Protein AF-A0A433PKB1-F1 (afdb_monomer_lite)

pLDDT: mean 71.01, std 20.06, range [35.28, 96.62]

Sequence (196 aa):
MSSNLRHHLSKRPRTPISAAAALSLELDTSMDLDPLDPLFRFDPLRHLPLELTHKILLLLTSRQLCTVCSVSRRWKKVVHVDLNPYWWGLCMERFWVEHARPKCMTKVDKKRDWKKVWVDVLKKESAGIMGQGLFETEEEGSESWRQSSLRNNEIAVPRWDDRPATKLEMRAHYKSIRPKPKGKKPEHVPREWYCE

Structure (mmCIF, N/CA/C/O backbone):
data_AF-A0A433PKB1-F1
#
_entry.id   AF-A0A433PKB1-F1
#
loop_
_atom_site.group_PDB
_atom_site.id
_atom_site.type_symbol
_atom_site.label_atom_id
_atom_site.label_alt_id
_atom_site.label_comp_id
_atom_site.label_asym_id
_atom_site.label_entity_id
_atom_site.label_seq_id
_atom_site.pdbx_PDB_ins_code
_atom_site.Cartn_x
_atom_site.Cartn_y
_atom_site.Cartn_z
_atom_site.occupancy
_atom_site.B_iso_or_equiv
_atom_site.auth_seq_id
_atom_site.auth_comp_id
_atom_site.auth_asym_id
_atom_site.auth_atom_id
_atom_site.pdbx_PDB_model_num
ATOM 1 N N . MET A 1 1 ? -40.307 -92.897 25.751 1.00 41.19 1 MET A N 1
ATOM 2 C CA . MET A 1 1 ? -38.839 -92.756 25.829 1.00 41.19 1 MET A CA 1
ATOM 3 C C . MET A 1 1 ? -38.494 -91.278 25.822 1.00 41.19 1 MET A C 1
ATOM 5 O O . MET A 1 1 ? -39.125 -90.515 25.106 1.00 41.19 1 MET A O 1
ATOM 9 N N . SER A 1 2 ? -37.591 -90.908 26.720 1.00 38.97 2 SER A N 1
ATOM 10 C CA . SER A 1 2 ? -37.190 -89.566 27.139 1.00 38.97 2 SER A CA 1
ATOM 11 C C . SER A 1 2 ? -36.647 -88.674 26.017 1.00 38.97 2 SER A C 1
ATOM 13 O O . SER A 1 2 ? -35.938 -89.168 25.145 1.00 38.97 2 SER A O 1
ATOM 15 N N . SER A 1 3 ? -36.834 -87.352 26.128 1.00 45.22 3 SER A N 1
ATOM 16 C CA . SER A 1 3 ? -35.764 -86.393 26.496 1.00 45.22 3 SER A CA 1
ATOM 17 C C . SER A 1 3 ? -36.049 -84.964 26.012 1.00 45.22 3 SER A C 1
ATOM 19 O O . SER A 1 3 ? -36.311 -84.716 24.843 1.00 45.22 3 SER A O 1
ATOM 21 N N . ASN A 1 4 ? -35.925 -84.045 26.971 1.00 47.19 4 ASN A N 1
ATOM 22 C CA . ASN A 1 4 ? -35.736 -82.594 26.889 1.00 47.19 4 ASN A CA 1
ATOM 23 C C . ASN A 1 4 ? -34.932 -82.059 25.687 1.00 47.19 4 ASN A C 1
ATOM 25 O O . ASN A 1 4 ? -33.918 -82.651 25.333 1.00 47.19 4 ASN A O 1
ATOM 29 N N . LEU A 1 5 ? -35.223 -80.814 25.273 1.00 51.66 5 LEU A N 1
ATOM 30 C CA . LEU A 1 5 ? -34.261 -79.698 25.357 1.00 51.66 5 LEU A CA 1
ATOM 31 C C . LEU A 1 5 ? -34.947 -78.326 25.227 1.00 51.66 5 LEU A C 1
ATOM 33 O O . LEU A 1 5 ? -35.996 -78.171 24.611 1.00 51.66 5 LEU A O 1
ATOM 37 N N . ARG A 1 6 ? -34.359 -77.361 25.936 1.00 48.84 6 ARG A N 1
ATOM 38 C CA . ARG A 1 6 ? -34.924 -76.100 26.428 1.00 48.84 6 ARG A CA 1
ATOM 39 C C . ARG A 1 6 ? -34.647 -74.907 25.502 1.00 48.84 6 ARG A C 1
ATOM 41 O O . ARG A 1 6 ? -33.622 -74.863 24.841 1.00 48.84 6 ARG A O 1
ATOM 48 N N . HIS A 1 7 ? -35.562 -73.937 25.589 1.00 48.00 7 HIS A N 1
ATOM 49 C CA . HIS A 1 7 ? -35.421 -72.469 25.560 1.00 48.00 7 HIS A CA 1
ATOM 50 C C . HIS A 1 7 ? -34.196 -71.812 24.893 1.00 48.00 7 HIS A C 1
ATOM 52 O O . HIS A 1 7 ? -33.074 -72.042 25.315 1.00 48.00 7 HIS A O 1
ATOM 58 N N . HIS A 1 8 ? -34.447 -70.792 24.057 1.00 52.56 8 HIS A N 1
ATOM 59 C CA . HIS A 1 8 ? -34.081 -69.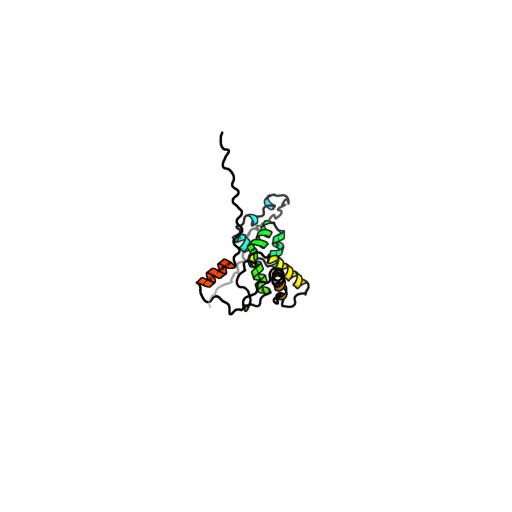396 24.370 1.00 52.56 8 HIS A CA 1
ATOM 60 C C . HIS A 1 8 ? -34.759 -68.406 23.397 1.00 52.56 8 HIS A C 1
ATOM 62 O O . HIS A 1 8 ? -34.352 -68.231 22.253 1.00 52.56 8 HIS A O 1
ATOM 68 N N . LEU A 1 9 ? -35.811 -67.733 23.880 1.00 50.91 9 LEU A N 1
ATOM 69 C CA . LEU A 1 9 ? -36.418 -66.558 23.250 1.00 50.91 9 LEU A CA 1
ATOM 70 C C . LEU A 1 9 ? -35.583 -65.322 23.614 1.00 50.91 9 LEU A C 1
ATOM 72 O O . LEU A 1 9 ? -35.516 -64.939 24.784 1.00 50.91 9 LEU A O 1
ATOM 76 N N . SER A 1 10 ? -34.961 -64.695 22.616 1.00 46.00 10 SER A N 1
ATOM 77 C CA . SER A 1 10 ? -34.286 -63.402 22.755 1.00 46.00 10 SER A CA 1
ATOM 78 C C . SER A 1 10 ? -35.328 -62.282 22.841 1.00 46.00 10 SER A C 1
ATOM 80 O O . SER A 1 10 ? -35.948 -61.890 21.851 1.00 46.00 10 SER A O 1
ATOM 82 N N . LYS A 1 11 ? -35.556 -61.795 24.064 1.00 51.78 11 LYS A N 1
ATOM 83 C CA . LYS A 1 11 ? -36.352 -60.602 24.363 1.00 51.78 11 LYS A CA 1
ATOM 84 C C . LYS A 1 11 ? -35.513 -59.368 24.021 1.00 51.78 11 LYS A C 1
ATOM 86 O O . LYS A 1 11 ? -34.529 -59.094 24.700 1.00 51.78 11 LYS A O 1
ATOM 91 N N . ARG A 1 12 ? -35.909 -58.609 22.995 1.00 51.44 12 ARG A N 1
ATOM 92 C CA . ARG A 1 12 ? -35.364 -57.264 22.745 1.00 51.44 12 ARG A CA 1
ATOM 93 C C . ARG A 1 12 ? -35.867 -56.310 23.840 1.00 51.44 12 ARG A C 1
ATOM 95 O O . ARG A 1 12 ? -37.086 -56.186 23.984 1.00 51.44 12 ARG A O 1
ATOM 102 N N . PRO A 1 13 ? -34.995 -55.634 24.604 1.00 53.94 13 PRO A N 1
ATOM 103 C CA . PRO A 1 13 ? -35.435 -54.608 25.537 1.00 53.94 13 PRO A CA 1
ATOM 104 C C . PRO A 1 13 ? -35.873 -53.351 24.775 1.00 53.94 13 PRO A C 1
ATOM 106 O O . PRO A 1 13 ? -35.122 -52.785 23.984 1.00 53.94 13 PRO A O 1
ATOM 109 N N . ARG A 1 14 ? -37.114 -52.921 25.034 1.00 52.28 14 ARG A N 1
ATOM 110 C CA . ARG A 1 14 ? -37.600 -51.570 24.742 1.00 52.28 14 ARG A CA 1
ATOM 111 C C . ARG A 1 14 ? -36.829 -50.609 25.642 1.00 52.28 14 ARG A C 1
ATOM 113 O O . ARG A 1 14 ? -36.951 -50.691 26.861 1.00 52.28 14 ARG A O 1
ATOM 120 N N . THR A 1 15 ? -36.034 -49.725 25.056 1.00 56.41 15 THR A N 1
ATOM 121 C CA . THR A 1 15 ? -35.450 -48.608 25.795 1.00 56.41 15 THR A CA 1
ATOM 122 C C . THR A 1 15 ? -36.563 -47.633 26.190 1.00 56.41 15 THR A C 1
ATOM 124 O O . THR A 1 15 ? -37.380 -47.278 25.335 1.00 56.41 15 THR A O 1
ATOM 127 N N . PRO A 1 16 ? -36.624 -47.208 27.460 1.00 51.38 16 PRO A N 1
ATOM 128 C CA . PRO A 1 16 ? -37.563 -46.195 27.904 1.00 51.38 16 PRO A CA 1
ATOM 129 C C . PRO A 1 16 ? -37.148 -44.819 27.379 1.00 51.38 16 PRO A C 1
ATOM 131 O O . PRO A 1 16 ? -35.974 -44.451 27.389 1.00 51.38 16 PRO A O 1
ATOM 134 N N . ILE A 1 17 ? -38.157 -44.069 26.941 1.00 52.50 17 ILE A N 1
ATOM 135 C CA . ILE A 1 17 ? -38.128 -42.625 26.716 1.00 52.50 17 ILE A CA 1
ATOM 136 C C . ILE A 1 17 ? -37.760 -41.988 28.062 1.00 52.50 17 ILE A C 1
ATOM 138 O O . ILE A 1 17 ? -38.610 -41.817 28.931 1.00 52.50 17 ILE A O 1
ATOM 142 N N . SER A 1 18 ? -36.471 -41.730 28.272 1.00 45.97 18 SER A N 1
ATOM 143 C CA . SER A 1 18 ? -35.968 -41.016 29.441 1.00 45.97 18 SER A CA 1
ATOM 144 C C . SER A 1 18 ? -35.767 -39.561 29.058 1.00 45.97 18 SER A C 1
ATOM 146 O O . SER A 1 18 ? -34.821 -39.230 28.348 1.00 45.97 18 SER A O 1
ATOM 148 N N . ALA A 1 19 ? -36.737 -38.741 29.461 1.00 48.19 19 ALA A N 1
ATOM 149 C CA . ALA A 1 19 ? -36.589 -37.467 30.164 1.00 48.19 19 ALA A CA 1
ATOM 150 C C . ALA A 1 19 ? -35.189 -36.810 30.203 1.00 48.19 19 ALA A C 1
ATOM 152 O O . ALA A 1 19 ? -34.710 -36.417 31.264 1.00 48.19 19 ALA A O 1
ATOM 153 N N . ALA A 1 20 ? -34.548 -36.609 29.056 1.00 44.16 20 ALA A N 1
ATOM 154 C CA . ALA A 1 20 ? -33.596 -35.526 28.890 1.00 44.16 20 ALA A CA 1
ATOM 155 C C . ALA A 1 20 ? -34.438 -34.299 28.562 1.00 44.16 20 ALA A C 1
ATOM 157 O O . ALA A 1 20 ? -34.840 -34.084 27.420 1.00 44.16 20 ALA A O 1
ATOM 158 N N . ALA A 1 21 ? -34.799 -33.595 29.634 1.00 46.09 21 ALA A N 1
ATOM 159 C CA . ALA A 1 21 ? -35.426 -32.294 29.616 1.00 46.09 21 ALA A CA 1
ATOM 160 C C . ALA A 1 21 ? -34.907 -31.487 28.427 1.00 46.09 21 ALA A C 1
ATOM 162 O O . ALA A 1 21 ? -33.708 -31.227 28.305 1.00 46.09 21 ALA A O 1
ATOM 163 N N . ALA A 1 22 ? -35.845 -31.127 27.555 1.00 44.88 22 ALA A N 1
ATOM 164 C CA . ALA A 1 22 ? -35.702 -30.024 26.642 1.00 44.88 22 ALA A CA 1
ATOM 165 C C . ALA A 1 22 ? -35.354 -28.788 27.480 1.00 44.88 22 ALA A C 1
ATOM 167 O O . ALA A 1 22 ? -36.224 -28.055 27.940 1.00 44.88 22 ALA A O 1
ATOM 168 N N . LEU A 1 23 ? -34.060 -28.576 27.710 1.00 44.91 23 LEU A N 1
ATOM 169 C CA . LEU A 1 23 ? -33.515 -27.250 27.907 1.00 44.91 23 LEU A CA 1
ATOM 170 C C . LEU A 1 23 ? -33.618 -26.585 26.540 1.00 44.91 23 LEU A C 1
ATOM 172 O O . LEU A 1 23 ? -32.651 -26.505 25.783 1.00 44.91 23 LEU A O 1
ATOM 176 N N . SER A 1 24 ? -34.840 -26.167 26.213 1.00 49.62 24 SER A N 1
ATOM 177 C CA . SER A 1 24 ? -35.067 -25.019 25.360 1.00 49.62 24 SER A CA 1
ATOM 178 C C . SER A 1 24 ? -34.311 -23.878 26.027 1.00 49.62 24 SER A C 1
ATOM 180 O O . SER A 1 24 ? -34.827 -23.192 26.904 1.00 49.62 24 SER A O 1
ATOM 182 N N . LEU A 1 25 ? -33.035 -23.736 25.672 1.00 45.28 25 LEU A N 1
ATOM 183 C CA . LEU A 1 25 ? -32.374 -22.450 25.706 1.00 45.28 25 LEU A CA 1
ATOM 184 C C . LEU A 1 25 ? -33.167 -21.598 24.724 1.00 45.28 25 LEU A C 1
ATOM 186 O O . LEU A 1 25 ? -32.854 -21.528 23.536 1.00 45.28 25 LEU A O 1
ATOM 190 N N . GLU A 1 26 ? -34.244 -21.005 25.229 1.00 50.16 26 GLU A N 1
ATOM 191 C CA . GLU A 1 26 ? -34.714 -19.733 24.731 1.00 50.16 26 GLU A CA 1
ATOM 192 C C . GLU A 1 26 ? -33.527 -18.793 24.908 1.00 50.16 26 GLU A C 1
ATOM 194 O O . GLU A 1 26 ? -33.288 -18.207 25.962 1.00 50.16 26 GLU A O 1
ATOM 199 N N . LEU A 1 27 ? -32.684 -18.753 23.877 1.00 52.47 27 LEU A N 1
ATOM 200 C CA . LEU A 1 27 ? -31.875 -17.593 23.597 1.00 52.47 27 LEU A CA 1
ATOM 201 C C . LEU A 1 27 ? -32.894 -16.502 23.324 1.00 52.47 27 LEU A C 1
ATOM 203 O O . LEU A 1 27 ? -33.332 -16.306 22.188 1.00 52.47 27 LEU A O 1
ATOM 207 N N . ASP A 1 28 ? -33.303 -15.865 24.414 1.00 48.44 28 ASP A N 1
ATOM 208 C CA . ASP A 1 28 ? -34.027 -14.616 24.463 1.00 48.44 28 ASP A CA 1
ATOM 209 C C . ASP A 1 28 ? -33.109 -13.578 23.810 1.00 48.44 28 ASP A C 1
ATOM 211 O O . ASP A 1 28 ? -32.373 -12.816 24.429 1.00 48.44 28 ASP A O 1
ATOM 215 N N . THR A 1 29 ? -33.054 -13.659 22.482 1.00 55.25 29 THR A N 1
ATOM 216 C CA . THR A 1 29 ? -32.292 -12.779 21.601 1.00 55.25 29 THR A CA 1
ATOM 217 C C . THR A 1 29 ? -33.146 -11.548 21.307 1.00 55.25 29 THR A C 1
ATOM 219 O O . THR A 1 29 ? -33.037 -10.933 20.255 1.00 55.25 29 THR A O 1
ATOM 222 N N . SER A 1 30 ? -34.013 -11.185 22.253 1.00 47.75 30 SER A N 1
ATOM 223 C CA . SER A 1 30 ? -34.589 -9.863 22.405 1.00 47.75 30 SER A CA 1
ATOM 224 C C . SER A 1 30 ? -33.608 -9.009 23.209 1.00 47.75 30 SER A C 1
ATOM 226 O O . SER A 1 30 ? -33.928 -8.453 24.257 1.00 47.75 30 SER A O 1
ATOM 228 N N . MET A 1 31 ? -32.367 -8.907 22.726 1.00 54.31 31 MET A N 1
ATOM 229 C CA . MET A 1 31 ? -31.562 -7.747 23.072 1.00 54.31 31 MET A CA 1
ATOM 230 C C . MET A 1 31 ? -32.172 -6.599 22.271 1.00 54.31 31 MET A C 1
ATOM 232 O O . MET A 1 31 ? -31.813 -6.382 21.114 1.00 54.31 31 MET A O 1
ATOM 236 N N . ASP A 1 32 ? -33.149 -5.921 22.877 1.00 58.81 32 ASP A N 1
ATOM 237 C CA . ASP A 1 32 ? -33.564 -4.567 22.514 1.00 58.81 32 ASP A CA 1
ATOM 238 C C . ASP A 1 32 ? -32.332 -3.675 22.716 1.00 58.81 32 ASP A C 1
ATOM 240 O O . ASP A 1 32 ? -32.109 -3.059 23.759 1.00 58.81 32 ASP A O 1
ATOM 244 N N . LEU A 1 33 ? -31.421 -3.744 21.749 1.00 58.00 33 LEU A N 1
ATOM 245 C CA . LEU A 1 33 ? -30.202 -2.967 21.730 1.00 58.00 33 LEU A CA 1
ATOM 246 C C . LEU A 1 33 ? -30.616 -1.549 21.396 1.00 58.00 33 LEU A C 1
ATOM 248 O O . LEU A 1 33 ? -30.808 -1.211 20.228 1.00 58.00 33 LEU A O 1
ATOM 252 N N . ASP A 1 34 ? -30.773 -0.741 22.439 1.00 63.12 34 ASP A N 1
ATOM 253 C CA . ASP A 1 34 ? -30.975 0.690 22.309 1.00 63.12 34 ASP A CA 1
ATOM 254 C C . ASP A 1 34 ? -29.837 1.247 21.426 1.00 63.12 34 ASP A C 1
ATOM 256 O O . ASP A 1 34 ? -28.661 1.167 21.809 1.00 63.12 34 ASP A O 1
ATOM 260 N N . PRO A 1 35 ? -30.126 1.775 20.219 1.00 61.00 35 PRO A N 1
ATOM 261 C CA . PRO A 1 35 ? -29.098 2.193 19.262 1.00 61.00 35 PRO A CA 1
ATOM 262 C C . PRO A 1 35 ? -28.213 3.347 19.769 1.00 61.00 35 PRO A C 1
ATOM 264 O O . PRO A 1 35 ? -27.292 3.798 19.078 1.00 61.00 35 PRO A O 1
ATOM 267 N N . LEU A 1 36 ? -28.498 3.857 20.968 1.00 64.94 36 LEU A N 1
ATOM 268 C CA . LEU A 1 36 ? -27.766 4.909 21.652 1.00 64.94 36 LEU A CA 1
ATOM 269 C C . LEU A 1 36 ? -26.872 4.417 22.792 1.00 64.94 36 LEU A C 1
ATOM 271 O O . LEU A 1 36 ? -26.178 5.255 23.370 1.00 64.94 36 LEU A O 1
ATOM 275 N N . ASP A 1 37 ? -26.819 3.114 23.082 1.00 64.75 37 ASP A N 1
ATOM 276 C CA . ASP A 1 37 ? -25.951 2.598 24.138 1.00 64.75 37 ASP A CA 1
ATOM 277 C C . ASP A 1 37 ? -24.470 2.925 23.813 1.00 64.75 37 ASP A C 1
ATOM 279 O O . ASP A 1 37 ? -23.937 2.512 22.771 1.00 64.75 37 ASP A O 1
ATOM 283 N N . PRO A 1 38 ? -23.774 3.721 24.652 1.00 61.69 38 PRO A N 1
ATOM 284 C CA . PRO A 1 38 ? -22.393 4.135 24.413 1.00 61.69 38 PRO A CA 1
ATOM 285 C C . PRO A 1 38 ? -21.413 2.960 24.301 1.00 61.69 38 PRO A C 1
ATOM 287 O O . PRO A 1 38 ? -20.341 3.132 23.713 1.00 61.69 38 PRO A O 1
ATOM 290 N N . LEU A 1 39 ? -21.778 1.767 24.780 1.00 60.38 39 LEU A N 1
ATOM 291 C CA . LEU A 1 39 ? -20.994 0.546 24.589 1.00 60.38 39 LEU A CA 1
ATOM 292 C C . LEU A 1 39 ? -20.955 0.084 23.119 1.00 60.38 39 LEU A C 1
ATOM 294 O O . LEU A 1 39 ? -19.948 -0.481 22.693 1.00 60.38 39 LEU A O 1
ATOM 298 N N . PHE A 1 40 ? -21.962 0.414 22.301 1.00 57.44 40 PHE A N 1
ATOM 299 C CA . PHE A 1 40 ? -21.975 0.136 20.853 1.00 57.44 40 PHE A CA 1
ATOM 300 C C . PHE A 1 40 ? -21.162 1.133 20.022 1.00 57.44 40 PHE A C 1
ATOM 302 O O . PHE A 1 40 ? -20.862 0.877 18.855 1.00 57.44 40 PHE A O 1
ATOM 309 N N . ARG A 1 41 ? -20.762 2.269 20.606 1.00 66.88 41 ARG A N 1
ATOM 310 C CA . ARG A 1 41 ? -19.893 3.267 19.951 1.00 66.88 41 ARG A CA 1
ATOM 311 C C . ARG A 1 41 ? -18.407 3.025 20.208 1.00 66.88 41 ARG A C 1
ATOM 313 O O . ARG A 1 41 ? -17.571 3.846 19.821 1.00 66.88 41 ARG A O 1
ATOM 320 N N . PHE A 1 42 ? -18.069 1.923 20.865 1.00 72.19 42 PHE A N 1
ATOM 321 C CA . PHE A 1 42 ? -16.694 1.516 21.080 1.00 72.19 42 PHE A CA 1
ATOM 322 C C . PHE A 1 42 ? -16.163 0.831 19.816 1.00 72.19 42 PHE A C 1
ATOM 324 O O . PHE A 1 42 ? -16.731 -0.153 19.359 1.00 72.19 42 PHE A O 1
ATOM 331 N N . ASP A 1 43 ? -15.078 1.352 19.234 1.00 75.44 43 ASP A N 1
ATOM 332 C CA . ASP A 1 43 ? -14.325 0.653 18.185 1.00 75.44 43 ASP A CA 1
ATOM 333 C C . ASP A 1 43 ? -13.274 -0.233 18.877 1.00 75.44 43 ASP A C 1
ATOM 335 O O . ASP A 1 43 ? -12.189 0.268 19.203 1.00 75.44 43 ASP A O 1
ATOM 339 N N . PRO A 1 44 ? -13.552 -1.530 19.129 1.00 79.50 44 PRO A N 1
ATOM 340 C CA . PRO A 1 44 ? -12.612 -2.405 19.828 1.00 79.50 44 PRO A CA 1
ATOM 341 C C . PRO A 1 44 ? -11.303 -2.566 19.051 1.00 79.50 44 PRO A C 1
ATOM 343 O O . PRO A 1 44 ? -10.246 -2.803 19.639 1.00 79.50 44 PRO A O 1
ATOM 346 N N . LEU A 1 45 ? -11.339 -2.377 17.730 1.00 81.62 45 LEU A N 1
ATOM 347 C CA . LEU A 1 45 ? -10.173 -2.514 16.870 1.00 81.62 45 LEU A CA 1
ATOM 348 C C . LEU A 1 45 ? -9.249 -1.294 16.955 1.00 81.62 45 LEU A C 1
ATOM 350 O O . LEU A 1 45 ? -8.065 -1.387 16.627 1.00 81.62 45 LEU A O 1
ATOM 354 N N . ARG A 1 46 ? -9.735 -0.151 17.454 1.00 81.81 46 ARG A N 1
ATOM 355 C CA . ARG A 1 46 ? -8.917 1.054 17.652 1.00 81.81 46 ARG A CA 1
ATOM 356 C C . ARG A 1 46 ? -7.783 0.838 18.654 1.00 81.81 46 ARG A C 1
ATOM 358 O O . ARG A 1 46 ? -6.743 1.490 18.530 1.00 81.81 46 ARG A O 1
ATOM 365 N N . HIS A 1 47 ? -7.979 -0.038 19.634 1.00 85.81 47 HIS A N 1
ATOM 366 C CA . HIS A 1 47 ? -7.007 -0.300 20.698 1.00 85.81 47 HIS A CA 1
ATOM 367 C C . HIS A 1 47 ? -6.016 -1.411 20.363 1.00 85.81 47 HIS A C 1
ATOM 369 O O . HIS A 1 47 ? -5.080 -1.638 21.127 1.00 85.81 47 HIS A O 1
ATOM 375 N N . LEU A 1 48 ? -6.169 -2.066 19.210 1.00 88.62 48 LEU A N 1
ATOM 376 C CA . LEU A 1 48 ? -5.211 -3.068 18.776 1.00 88.62 48 LEU A CA 1
ATOM 377 C C . LEU A 1 48 ? -3.824 -2.442 18.534 1.00 88.62 48 LEU A C 1
ATOM 379 O O . LEU A 1 48 ? -3.723 -1.339 17.971 1.00 88.62 48 LEU A O 1
ATOM 383 N N . PRO A 1 49 ? -2.748 -3.168 18.892 1.00 92.50 49 PRO A N 1
ATOM 384 C CA . PRO A 1 49 ? -1.399 -2.889 18.422 1.00 92.50 49 PRO A CA 1
ATOM 385 C C . PRO A 1 49 ? -1.351 -2.750 16.899 1.00 92.50 49 PRO A C 1
ATOM 387 O O . PRO A 1 49 ? -2.107 -3.399 16.162 1.00 92.50 49 PRO A O 1
ATOM 390 N N . LEU A 1 50 ? -0.448 -1.899 16.418 1.00 90.38 50 LEU A N 1
ATOM 391 C CA . LEU A 1 50 ? -0.329 -1.603 14.992 1.00 90.38 50 LEU A CA 1
ATOM 392 C C . LEU A 1 50 ? 0.038 -2.864 14.196 1.00 90.38 50 LEU A C 1
ATOM 394 O O . LEU A 1 50 ? -0.518 -3.111 13.131 1.00 90.38 50 LEU A O 1
ATOM 398 N N . GLU A 1 51 ? 0.889 -3.717 14.756 1.00 92.69 51 GLU A N 1
ATOM 399 C CA . GLU A 1 51 ? 1.335 -4.977 14.167 1.00 92.69 51 GLU A CA 1
ATOM 400 C C . GLU A 1 51 ? 0.176 -5.958 13.961 1.00 92.69 51 GLU A C 1
ATOM 402 O O . GLU A 1 51 ? 0.083 -6.600 12.914 1.00 92.69 51 GLU A O 1
ATOM 407 N N . LEU A 1 52 ? -0.734 -6.065 14.937 1.00 93.56 52 LEU A N 1
ATOM 408 C CA . LEU A 1 52 ? -1.933 -6.898 14.808 1.00 93.56 52 LEU A CA 1
ATOM 409 C C . LEU A 1 52 ? -2.906 -6.299 13.797 1.00 93.56 52 LEU A C 1
ATOM 411 O O . LEU A 1 52 ? -3.453 -7.027 12.971 1.00 93.56 52 LEU A O 1
ATOM 415 N N . THR A 1 53 ? -3.053 -4.974 13.806 1.00 92.00 53 THR A N 1
ATOM 416 C CA . THR A 1 53 ? -3.858 -4.258 12.809 1.00 92.00 53 THR A CA 1
ATOM 417 C C . THR A 1 53 ? -3.350 -4.556 11.395 1.00 92.00 53 THR A C 1
ATOM 419 O O . THR A 1 53 ? -4.144 -4.883 10.516 1.00 92.00 53 THR A O 1
ATOM 422 N N . HIS A 1 54 ? -2.032 -4.525 11.171 1.00 92.94 54 HIS A N 1
ATOM 423 C CA . HIS A 1 54 ? -1.426 -4.872 9.883 1.00 92.94 54 HIS A CA 1
ATOM 424 C C . HIS A 1 54 ? -1.716 -6.314 9.484 1.00 92.94 54 HIS A C 1
ATOM 426 O O . HIS A 1 54 ? -2.130 -6.552 8.354 1.00 92.94 54 HIS A O 1
ATOM 432 N N . LYS A 1 55 ? -1.540 -7.273 10.400 1.00 93.94 55 LYS A N 1
ATOM 433 C CA . LYS A 1 55 ? -1.825 -8.687 10.119 1.00 93.94 55 LYS A CA 1
ATOM 434 C C . LYS A 1 55 ? -3.279 -8.899 9.709 1.00 93.94 55 LYS A C 1
ATOM 436 O O . LYS A 1 55 ? -3.516 -9.555 8.706 1.00 93.94 55 LYS A O 1
ATOM 441 N N . ILE A 1 56 ? -4.228 -8.305 10.434 1.00 93.56 56 ILE A N 1
ATOM 442 C CA . ILE A 1 56 ? -5.661 -8.387 10.114 1.00 93.56 56 ILE A CA 1
ATOM 443 C C . ILE A 1 56 ? -5.938 -7.780 8.737 1.00 93.56 56 ILE A C 1
ATOM 445 O O . ILE A 1 56 ? -6.623 -8.387 7.920 1.00 93.56 56 ILE A O 1
ATOM 449 N N . LEU A 1 57 ? -5.375 -6.604 8.454 1.00 93.81 57 LEU A N 1
ATOM 450 C CA . LEU A 1 57 ? -5.546 -5.940 7.164 1.00 93.81 57 LEU A CA 1
ATOM 451 C C . LEU A 1 57 ? -4.975 -6.752 6.001 1.00 93.81 57 LEU A C 1
ATOM 453 O O . LEU A 1 57 ? -5.592 -6.802 4.944 1.00 93.81 57 LEU A O 1
ATOM 457 N N . LEU A 1 58 ? -3.834 -7.411 6.184 1.00 94.00 58 LEU A N 1
ATOM 458 C CA . LEU A 1 58 ? -3.208 -8.230 5.145 1.00 94.00 58 LEU A CA 1
ATOM 459 C C . LEU A 1 58 ? -3.988 -9.515 4.819 1.00 94.00 58 LEU A C 1
ATOM 461 O O . LEU A 1 58 ? -3.720 -10.124 3.788 1.00 94.00 58 LEU A O 1
ATOM 465 N N . LEU A 1 59 ? -4.959 -9.914 5.650 1.00 95.12 59 LEU A N 1
ATOM 466 C CA . LEU A 1 59 ? -5.900 -10.995 5.323 1.00 95.12 59 LEU A CA 1
ATOM 467 C C . LEU A 1 59 ? -6.993 -10.546 4.344 1.00 95.12 59 LEU A C 1
ATOM 469 O O . LEU A 1 59 ? -7.673 -11.382 3.751 1.00 95.12 59 LEU A O 1
ATOM 473 N N . LEU A 1 60 ? -7.191 -9.237 4.189 1.00 94.44 60 LEU A N 1
ATOM 474 C CA . LEU A 1 60 ? -8.203 -8.688 3.300 1.00 94.44 60 LEU A CA 1
ATOM 475 C C . LEU A 1 60 ? -7.693 -8.650 1.861 1.00 94.44 60 LEU A C 1
ATOM 477 O O . LEU A 1 60 ? -6.526 -8.376 1.583 1.00 94.44 60 LEU A O 1
ATOM 481 N N . THR A 1 61 ? -8.611 -8.846 0.919 1.00 94.00 61 THR A N 1
ATOM 482 C CA . THR A 1 61 ? -8.314 -8.635 -0.501 1.00 94.00 61 THR A CA 1
ATOM 483 C C . THR A 1 61 ? -8.003 -7.162 -0.776 1.00 94.00 61 THR A C 1
ATOM 485 O O . THR A 1 61 ? -8.492 -6.259 -0.092 1.00 94.00 61 THR A O 1
ATOM 488 N N . SER A 1 62 ? -7.257 -6.888 -1.848 1.00 93.50 62 SER A N 1
ATOM 489 C CA . SER A 1 62 ? -6.935 -5.515 -2.265 1.00 93.50 62 SER A CA 1
ATOM 490 C C . SER A 1 62 ? -8.184 -4.644 -2.472 1.00 93.50 62 SER A C 1
ATOM 492 O O . SER A 1 62 ? -8.178 -3.461 -2.137 1.00 93.50 62 SER A O 1
ATOM 494 N N . ARG A 1 63 ? -9.296 -5.228 -2.943 1.00 92.06 63 ARG A N 1
ATOM 495 C CA . ARG A 1 63 ? -10.588 -4.533 -3.080 1.00 92.06 63 ARG A CA 1
ATOM 496 C C . ARG A 1 63 ? -11.198 -4.167 -1.725 1.00 92.06 63 ARG A C 1
ATOM 498 O O . ARG A 1 63 ? -11.624 -3.029 -1.544 1.00 92.06 63 ARG A O 1
ATOM 505 N N . GLN A 1 64 ? -11.196 -5.091 -0.765 1.00 93.94 64 GLN A N 1
ATOM 506 C CA . GLN A 1 64 ? -11.676 -4.835 0.601 1.00 93.94 64 GLN A CA 1
ATOM 507 C C . GLN A 1 64 ? -10.797 -3.802 1.321 1.00 93.94 64 GLN A C 1
ATOM 509 O O . GLN A 1 64 ? -11.297 -2.914 2.001 1.00 93.94 64 GLN A O 1
ATOM 514 N N . LEU A 1 65 ? -9.480 -3.827 1.116 1.00 94.44 65 LEU A N 1
ATOM 515 C CA . LEU A 1 65 ? -8.582 -2.816 1.678 1.00 94.44 65 LEU A CA 1
ATOM 516 C C . LEU A 1 65 ? -8.903 -1.393 1.200 1.00 94.44 65 LEU A C 1
ATOM 518 O O . LEU A 1 65 ? -8.741 -0.428 1.953 1.00 94.44 65 LEU A O 1
ATOM 522 N N . CYS A 1 66 ? -9.392 -1.235 -0.034 1.00 91.62 66 CYS A N 1
ATOM 523 C CA . CYS A 1 66 ? -9.847 0.065 -0.516 1.00 91.62 66 CYS A CA 1
ATOM 524 C C . CYS A 1 66 ? -11.051 0.595 0.278 1.00 91.62 66 CYS A C 1
ATOM 526 O O . CYS A 1 66 ? -11.082 1.797 0.560 1.00 91.62 66 CYS A O 1
ATOM 528 N N . THR A 1 67 ? -11.992 -0.270 0.675 1.00 92.50 67 THR A N 1
ATOM 529 C CA . THR A 1 67 ? -13.191 0.125 1.434 1.00 92.50 67 THR A CA 1
ATOM 530 C C . THR A 1 67 ? -12.884 0.389 2.904 1.00 92.50 67 THR A C 1
ATOM 532 O O . THR A 1 67 ? -13.455 1.300 3.486 1.00 92.50 67 THR A O 1
ATOM 535 N N . VAL A 1 68 ? -11.907 -0.295 3.507 1.00 91.62 68 VAL A N 1
ATOM 536 C CA . VAL A 1 68 ? -11.521 -0.072 4.917 1.00 91.62 68 VAL A CA 1
ATOM 537 C C . VAL A 1 68 ? -11.119 1.384 5.209 1.00 91.62 68 VAL A C 1
ATOM 539 O O . VAL A 1 68 ? -11.293 1.892 6.317 1.00 91.62 68 VAL A O 1
ATOM 542 N N . CYS A 1 69 ? -10.650 2.118 4.201 1.00 87.56 69 CYS A N 1
ATOM 543 C CA . CYS A 1 69 ? -10.320 3.536 4.345 1.00 87.56 69 CYS A CA 1
ATOM 544 C C . CYS A 1 69 ? -11.516 4.454 4.632 1.00 87.56 69 CYS A C 1
ATOM 546 O O . CYS A 1 69 ? -11.288 5.578 5.080 1.00 87.56 69 CYS A O 1
ATOM 548 N N . SER A 1 70 ? -12.754 4.024 4.368 1.00 88.62 70 SER A N 1
ATOM 549 C CA . SER A 1 70 ? -13.954 4.798 4.708 1.00 88.62 70 SER A CA 1
ATOM 550 C C . SER A 1 70 ? -14.415 4.582 6.150 1.00 88.62 70 SER A C 1
ATOM 552 O O . SER A 1 70 ? -15.228 5.362 6.630 1.00 88.62 70 SER A O 1
ATOM 554 N N . VAL A 1 71 ? -13.888 3.570 6.850 1.00 88.69 71 VAL A N 1
ATOM 555 C CA . VAL A 1 71 ? -14.317 3.210 8.212 1.00 88.69 71 VAL A CA 1
ATOM 556 C C . VAL A 1 71 ? -13.852 4.249 9.231 1.00 88.69 71 VAL A C 1
ATOM 558 O O . VAL A 1 71 ? -14.640 4.742 10.031 1.00 88.69 71 VAL A O 1
ATOM 561 N N . SER A 1 72 ? -12.568 4.623 9.213 1.00 88.75 72 SER A N 1
ATOM 562 C CA . SER A 1 72 ? -12.062 5.698 10.073 1.00 88.75 72 SER A CA 1
ATOM 563 C C . SER A 1 72 ? -10.787 6.341 9.532 1.00 88.75 72 SER A C 1
ATOM 565 O O . SER A 1 72 ? -10.051 5.767 8.724 1.00 88.75 72 SER A O 1
ATOM 567 N N . ARG A 1 73 ? -10.468 7.541 10.035 1.00 90.06 73 ARG A N 1
ATOM 568 C CA . ARG A 1 73 ? -9.219 8.248 9.700 1.00 90.06 73 ARG A CA 1
ATOM 569 C C . ARG A 1 73 ? -7.969 7.452 10.094 1.00 90.06 73 ARG A C 1
ATOM 571 O O . ARG A 1 73 ? -6.960 7.541 9.398 1.00 90.06 73 ARG A O 1
ATOM 578 N N . ARG A 1 74 ? -8.033 6.662 11.177 1.00 89.69 74 ARG A N 1
ATOM 579 C CA . ARG A 1 74 ? -6.927 5.792 11.612 1.00 89.69 74 ARG A CA 1
ATOM 580 C C . ARG A 1 74 ? -6.690 4.689 10.586 1.00 89.69 74 ARG A C 1
ATOM 582 O O . ARG A 1 74 ? -5.569 4.553 10.110 1.00 89.69 74 ARG A O 1
ATOM 589 N N . TRP A 1 75 ? -7.744 3.978 10.190 1.00 91.06 75 TRP A N 1
ATOM 590 C CA . TRP A 1 75 ? -7.670 2.936 9.164 1.00 91.06 75 TRP A CA 1
ATOM 591 C C . TRP A 1 75 ? -7.169 3.488 7.830 1.00 91.06 75 TRP A C 1
ATOM 593 O O . TRP A 1 75 ? -6.291 2.898 7.207 1.00 91.06 75 TRP A O 1
ATOM 603 N N . LYS A 1 76 ? -7.634 4.680 7.435 1.00 92.31 76 LYS A N 1
ATOM 604 C CA . LYS A 1 76 ? -7.120 5.374 6.249 1.00 92.31 76 LYS A CA 1
ATOM 605 C C . LYS A 1 76 ? -5.610 5.612 6.329 1.00 92.31 76 LYS A C 1
ATOM 607 O O . LYS A 1 76 ? -4.916 5.357 5.349 1.00 92.31 76 LYS A O 1
ATOM 612 N N . LYS A 1 77 ? -5.094 6.082 7.471 1.00 92.88 77 LYS A N 1
ATOM 613 C CA . LYS A 1 77 ? -3.652 6.303 7.658 1.00 92.88 77 LYS A CA 1
ATOM 614 C C . LYS A 1 77 ? -2.868 4.998 7.515 1.00 92.88 77 LYS A C 1
ATOM 616 O O . LYS A 1 77 ? -1.919 4.972 6.742 1.00 92.88 77 LYS A O 1
ATOM 621 N N . VAL A 1 78 ? -3.302 3.932 8.188 1.00 93.12 78 VAL A N 1
ATOM 622 C CA . VAL A 1 78 ? -2.630 2.624 8.136 1.00 93.12 78 VAL A CA 1
ATOM 623 C C . VAL A 1 78 ? -2.584 2.086 6.707 1.00 93.12 78 VAL A C 1
ATOM 625 O O . VAL A 1 78 ? -1.529 1.717 6.201 1.00 93.12 78 VAL A O 1
ATOM 628 N N . VAL A 1 79 ? -3.716 2.115 6.006 1.00 94.31 79 VAL A N 1
ATOM 629 C CA . VAL A 1 79 ? -3.805 1.577 4.646 1.00 94.31 79 VAL A CA 1
ATOM 630 C C . VAL A 1 79 ? -3.006 2.404 3.629 1.00 94.31 79 VAL A C 1
ATOM 632 O O . VAL A 1 79 ? -2.446 1.821 2.705 1.00 94.31 79 VAL A O 1
ATOM 635 N N . HIS A 1 80 ? -2.949 3.735 3.755 1.00 92.69 80 HIS A N 1
ATOM 636 C CA . HIS A 1 80 ? -2.198 4.580 2.812 1.00 92.69 80 HIS A CA 1
ATOM 637 C C . HIS A 1 80 ? -0.698 4.657 3.119 1.00 92.69 80 HIS A C 1
ATOM 639 O O . HIS A 1 80 ? 0.102 4.711 2.192 1.00 92.69 80 HIS A O 1
ATOM 645 N N . VAL A 1 81 ? -0.315 4.719 4.396 1.00 92.81 81 VAL A N 1
ATOM 646 C CA . VAL A 1 81 ? 1.070 4.987 4.805 1.00 92.81 81 VAL A CA 1
ATOM 647 C C . VAL A 1 81 ? 1.788 3.688 5.132 1.00 92.81 81 VAL A C 1
ATOM 649 O O . VAL A 1 81 ? 2.780 3.354 4.488 1.00 92.81 81 VAL A O 1
ATOM 652 N N . ASP A 1 82 ? 1.265 2.935 6.096 1.00 93.69 82 ASP A N 1
ATOM 653 C CA . ASP A 1 82 ? 1.965 1.777 6.650 1.00 93.69 82 ASP A CA 1
ATOM 654 C C . ASP A 1 82 ? 1.924 0.581 5.686 1.00 93.69 82 ASP A C 1
ATOM 656 O O . ASP A 1 82 ? 2.908 -0.141 5.533 1.00 93.69 82 ASP A O 1
ATOM 660 N N . LEU A 1 83 ? 0.819 0.426 4.948 1.00 95.50 83 LEU A N 1
ATOM 661 C CA . LEU A 1 83 ? 0.664 -0.589 3.901 1.00 95.50 83 LEU A CA 1
ATOM 662 C C . LEU A 1 83 ? 1.093 -0.111 2.505 1.00 95.50 83 LEU A C 1
ATOM 664 O O . LEU A 1 83 ? 0.887 -0.829 1.527 1.00 95.50 83 LEU A O 1
ATOM 668 N N . ASN A 1 84 ? 1.731 1.057 2.370 1.00 95.62 84 ASN A N 1
ATOM 669 C CA . ASN A 1 84 ? 2.251 1.513 1.072 1.00 95.62 84 ASN A CA 1
ATOM 670 C C . ASN A 1 84 ? 3.183 0.480 0.390 1.00 95.62 84 ASN A C 1
ATOM 672 O O . ASN A 1 84 ? 3.025 0.251 -0.811 1.00 95.62 84 ASN A O 1
ATOM 676 N N . PRO A 1 85 ? 4.092 -0.217 1.113 1.00 95.38 85 PRO A N 1
ATOM 677 C CA . PRO A 1 85 ? 4.920 -1.270 0.517 1.00 95.38 85 PRO A CA 1
ATOM 678 C C . PRO A 1 85 ? 4.116 -2.459 -0.021 1.00 95.38 85 PRO A C 1
ATOM 680 O O . PRO A 1 85 ? 4.510 -3.064 -1.016 1.00 95.38 85 PRO A O 1
ATOM 683 N N . TYR A 1 86 ? 2.980 -2.780 0.603 1.00 95.69 86 TYR A N 1
ATOM 684 C CA . TYR A 1 86 ? 2.090 -3.841 0.134 1.00 95.69 86 TYR A CA 1
ATOM 685 C C . TYR A 1 86 ? 1.428 -3.456 -1.197 1.00 95.69 86 TYR A C 1
ATOM 687 O O . TYR A 1 86 ? 1.474 -4.226 -2.154 1.00 95.69 86 TYR A O 1
ATOM 695 N N . TRP A 1 87 ? 0.900 -2.230 -1.303 1.00 96.62 87 TRP A N 1
ATOM 696 C CA . TRP A 1 87 ? 0.339 -1.716 -2.560 1.00 96.62 87 TRP A CA 1
ATOM 697 C C . TRP A 1 87 ? 1.371 -1.651 -3.682 1.00 96.62 87 TRP A C 1
ATOM 699 O O . TRP A 1 87 ? 1.062 -1.990 -4.824 1.00 96.62 87 TRP A O 1
ATOM 709 N N . TRP A 1 88 ? 2.601 -1.245 -3.360 1.00 96.19 88 TRP A N 1
ATOM 710 C CA . TRP A 1 88 ? 3.714 -1.300 -4.300 1.00 96.19 88 TRP A CA 1
ATOM 711 C C . TRP A 1 88 ? 3.962 -2.730 -4.781 1.00 96.19 88 TRP A C 1
ATOM 713 O O . TRP A 1 88 ? 4.023 -2.956 -5.986 1.00 96.19 88 TRP A O 1
ATOM 723 N N . GLY A 1 89 ? 4.025 -3.700 -3.864 1.00 95.06 89 GLY A N 1
ATOM 724 C CA . GLY A 1 89 ? 4.201 -5.116 -4.189 1.00 95.06 89 GLY A CA 1
ATOM 725 C C . GLY A 1 89 ? 3.150 -5.625 -5.174 1.00 95.06 89 GLY A C 1
ATOM 726 O O . GLY A 1 89 ? 3.522 -6.208 -6.193 1.00 95.06 89 GLY A O 1
ATOM 727 N N . LEU A 1 90 ? 1.872 -5.315 -4.928 1.00 94.56 90 LEU A N 1
ATOM 728 C CA . LEU A 1 90 ? 0.760 -5.654 -5.825 1.00 94.56 90 LEU A CA 1
ATOM 729 C C . LEU A 1 90 ? 0.914 -5.022 -7.213 1.00 94.56 90 LEU A C 1
ATOM 731 O O . LEU A 1 90 ? 0.712 -5.690 -8.225 1.00 94.56 90 LEU A O 1
ATOM 735 N N . CYS A 1 91 ? 1.300 -3.745 -7.276 1.00 93.25 91 CYS A N 1
ATOM 736 C CA . CYS A 1 91 ? 1.557 -3.068 -8.546 1.00 93.25 91 CYS A CA 1
ATOM 737 C C . CYS A 1 91 ? 2.705 -3.744 -9.306 1.00 93.25 91 CYS A C 1
ATOM 739 O O . CYS A 1 91 ? 2.587 -4.021 -10.495 1.00 93.25 91 CYS A O 1
ATOM 741 N N . MET A 1 92 ? 3.805 -4.053 -8.619 1.00 93.94 92 MET A N 1
ATOM 742 C CA . MET A 1 92 ? 4.941 -4.732 -9.236 1.00 93.94 92 MET A CA 1
ATOM 743 C C . MET A 1 92 ? 4.569 -6.137 -9.723 1.00 93.94 92 MET A C 1
ATOM 745 O O . MET A 1 92 ? 5.063 -6.563 -10.754 1.00 93.94 92 MET A O 1
ATOM 749 N N . GLU A 1 93 ? 3.691 -6.854 -9.019 1.00 91.81 93 GLU A N 1
ATOM 750 C CA . GLU A 1 93 ? 3.232 -8.187 -9.443 1.00 91.81 93 GLU A CA 1
ATOM 751 C C . GLU A 1 93 ? 2.424 -8.144 -10.725 1.00 91.81 93 GLU A C 1
ATOM 753 O O . GLU A 1 93 ? 2.496 -9.049 -11.546 1.00 91.81 93 GLU A O 1
ATOM 758 N N . ARG A 1 94 ? 1.625 -7.089 -10.865 1.00 90.38 94 ARG A N 1
ATOM 759 C CA . ARG A 1 94 ? 0.648 -6.982 -11.936 1.00 90.38 94 ARG A CA 1
ATOM 760 C C . ARG A 1 94 ? 1.216 -6.345 -13.198 1.00 90.38 94 ARG A C 1
ATOM 762 O O . ARG A 1 94 ? 0.764 -6.690 -14.282 1.00 90.38 94 ARG A O 1
ATOM 769 N N . PHE A 1 95 ? 2.155 -5.404 -13.069 1.00 86.44 95 PHE A N 1
ATOM 770 C CA . PHE A 1 95 ? 2.655 -4.618 -14.208 1.00 86.44 95 PHE A CA 1
ATOM 771 C C . PHE A 1 95 ? 4.025 -5.044 -14.716 1.00 86.44 95 PHE A C 1
ATOM 773 O O . PHE A 1 95 ? 4.350 -4.732 -15.856 1.00 86.44 95 PHE A O 1
ATOM 780 N N . TRP A 1 96 ? 4.838 -5.707 -13.894 1.00 87.38 96 TRP A N 1
ATOM 781 C CA . TRP A 1 96 ? 6.192 -6.071 -14.294 1.00 87.38 96 TRP A CA 1
ATOM 782 C C . TRP A 1 96 ? 6.287 -7.528 -14.705 1.00 87.38 96 TRP A C 1
ATOM 784 O O . TRP A 1 96 ? 5.747 -8.418 -14.052 1.00 87.38 96 TRP A O 1
ATOM 794 N N . VAL A 1 97 ? 7.068 -7.766 -15.757 1.00 86.50 97 VAL A N 1
ATOM 795 C CA . VAL A 1 97 ? 7.512 -9.113 -16.104 1.00 86.50 97 VAL A CA 1
ATOM 796 C C . VAL A 1 97 ? 8.443 -9.621 -15.001 1.00 86.50 97 VAL A C 1
ATOM 798 O O . VAL A 1 97 ? 9.271 -8.870 -14.480 1.00 86.50 97 VAL A O 1
ATOM 801 N N . GLU A 1 98 ? 8.313 -10.898 -14.644 1.00 87.25 98 GLU A N 1
ATOM 802 C CA . GLU A 1 98 ? 8.924 -11.496 -13.449 1.00 87.25 98 GLU A CA 1
ATOM 803 C C . GLU A 1 98 ? 10.434 -11.225 -13.307 1.00 87.25 98 GLU A C 1
ATOM 805 O O . GLU A 1 98 ? 10.906 -10.907 -12.216 1.00 87.25 98 GLU A O 1
ATOM 810 N N . HIS A 1 99 ? 11.187 -11.260 -14.409 1.00 88.56 99 HIS A N 1
ATOM 811 C CA . HIS A 1 99 ? 12.639 -11.044 -14.411 1.00 88.56 99 HIS A CA 1
ATOM 812 C C . HIS A 1 99 ? 13.061 -9.569 -14.339 1.00 88.56 99 HIS A C 1
ATOM 814 O O . HIS A 1 99 ? 14.181 -9.271 -13.928 1.00 88.56 99 HIS A O 1
ATOM 820 N N . ALA A 1 100 ? 12.181 -8.645 -14.722 1.00 87.94 100 ALA A N 1
ATOM 821 C CA . ALA A 1 100 ? 12.442 -7.209 -14.703 1.00 87.94 100 ALA A CA 1
ATOM 822 C C . ALA A 1 100 ? 11.907 -6.538 -13.423 1.00 87.94 100 ALA A C 1
ATOM 824 O O . ALA A 1 100 ? 12.172 -5.362 -13.175 1.00 87.94 100 ALA A O 1
ATOM 825 N N . ARG A 1 101 ? 11.173 -7.286 -12.587 1.00 89.56 101 ARG A N 1
ATOM 826 C CA . ARG A 1 101 ? 10.517 -6.787 -11.378 1.00 89.56 101 ARG A CA 1
ATOM 827 C C . ARG A 1 101 ? 11.532 -6.216 -10.377 1.00 89.56 101 ARG A C 1
ATOM 829 O O . ARG A 1 101 ? 12.400 -6.948 -9.886 1.00 89.56 101 ARG A O 1
ATOM 836 N N . PRO A 1 102 ? 11.397 -4.937 -9.986 1.00 91.56 102 PRO A N 1
ATOM 837 C CA . PRO A 1 102 ? 12.189 -4.379 -8.901 1.00 91.56 102 PRO A CA 1
ATOM 838 C C . PRO A 1 102 ? 11.991 -5.179 -7.607 1.00 91.56 102 PRO A C 1
ATOM 840 O O . PRO A 1 102 ? 10.864 -5.449 -7.195 1.00 91.56 102 PRO A O 1
ATOM 843 N N . LYS A 1 103 ? 13.090 -5.546 -6.939 1.00 90.75 103 LYS A N 1
ATOM 844 C CA . LYS A 1 103 ? 13.048 -6.328 -5.686 1.00 90.75 103 LYS A CA 1
ATOM 845 C C . LYS A 1 103 ? 12.813 -5.471 -4.443 1.00 90.75 103 LYS A C 1
ATOM 847 O O . LYS A 1 103 ? 12.425 -5.988 -3.400 1.00 90.75 103 LYS A O 1
ATOM 852 N N . CYS A 1 104 ? 13.072 -4.169 -4.527 1.00 93.00 104 CYS A N 1
ATOM 853 C CA . CYS A 1 104 ? 12.912 -3.248 -3.411 1.00 93.00 104 CYS A CA 1
ATOM 854 C C . CYS A 1 104 ? 12.439 -1.868 -3.877 1.00 93.00 104 CYS A C 1
ATOM 856 O O . CYS A 1 104 ? 12.742 -1.431 -4.985 1.00 93.00 104 CYS A O 1
ATOM 858 N N . MET A 1 105 ? 11.714 -1.167 -3.001 1.00 94.44 105 MET A N 1
ATOM 859 C CA . MET A 1 105 ? 11.304 0.216 -3.246 1.00 94.44 105 MET A CA 1
ATOM 860 C C . MET A 1 105 ? 12.493 1.169 -3.186 1.00 94.44 105 MET A C 1
ATOM 862 O O . MET A 1 105 ? 13.196 1.253 -2.169 1.00 94.44 105 MET A O 1
ATOM 866 N N . THR A 1 106 ? 12.633 1.988 -4.222 1.00 94.56 106 THR A N 1
ATOM 867 C CA . THR A 1 106 ? 13.564 3.115 -4.226 1.00 94.56 106 THR A CA 1
ATOM 868 C C . THR A 1 106 ? 13.072 4.249 -3.315 1.00 94.56 106 THR A C 1
ATOM 870 O O . THR A 1 106 ? 11.939 4.270 -2.825 1.00 94.56 106 THR A O 1
ATOM 873 N N . LYS A 1 107 ? 13.928 5.251 -3.072 1.00 94.50 107 LYS A N 1
ATOM 874 C CA . LYS A 1 107 ? 13.546 6.452 -2.303 1.00 94.50 107 LYS A CA 1
ATOM 875 C C . LYS A 1 107 ? 12.427 7.252 -2.975 1.00 94.50 107 LYS A C 1
ATOM 877 O O . LYS A 1 107 ? 11.671 7.920 -2.273 1.00 94.50 107 LYS A O 1
ATOM 882 N N . VAL A 1 108 ? 12.344 7.203 -4.304 1.00 93.81 108 VAL A N 1
ATOM 883 C CA . VAL A 1 108 ? 11.288 7.867 -5.075 1.00 93.81 108 VAL A CA 1
ATOM 884 C C . VAL A 1 108 ? 9.973 7.118 -4.878 1.00 93.81 108 VAL A C 1
ATOM 886 O O . VAL A 1 108 ? 8.966 7.737 -4.540 1.00 93.81 108 VAL A O 1
ATOM 889 N N . ASP A 1 109 ? 10.011 5.785 -4.940 1.00 94.00 109 ASP A N 1
ATOM 890 C CA . ASP A 1 109 ? 8.826 4.942 -4.751 1.00 94.00 109 ASP A CA 1
ATOM 891 C C . ASP A 1 109 ?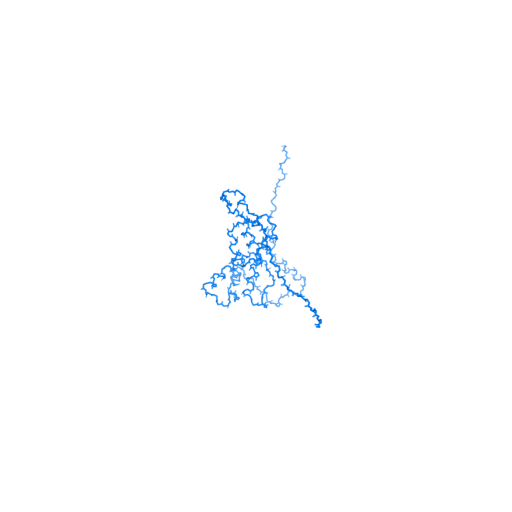 8.215 5.112 -3.363 1.00 94.00 109 ASP A C 1
ATOM 893 O O . ASP A 1 109 ? 6.998 5.168 -3.230 1.00 94.00 109 ASP A O 1
ATOM 897 N N . LYS A 1 110 ? 9.041 5.271 -2.323 1.00 93.50 110 LYS A N 1
ATOM 898 C CA . LYS A 1 110 ? 8.567 5.506 -0.946 1.00 93.50 110 LYS A CA 1
ATOM 899 C C . LYS A 1 110 ? 7.724 6.766 -0.785 1.00 93.50 110 LYS A C 1
ATOM 901 O O . LYS A 1 110 ? 6.910 6.820 0.130 1.00 93.50 110 LYS A O 1
ATOM 906 N N . LYS A 1 111 ? 7.913 7.766 -1.648 1.00 94.25 111 LYS A N 1
ATOM 907 C CA . LYS A 1 111 ? 7.142 9.018 -1.619 1.00 94.25 111 LYS A CA 1
ATOM 908 C C . LYS A 1 111 ? 5.850 8.943 -2.429 1.00 94.25 111 LYS A C 1
ATOM 910 O O . LYS A 1 111 ? 5.010 9.827 -2.297 1.00 94.25 111 LYS A O 1
ATOM 915 N N . ARG A 1 112 ? 5.698 7.930 -3.282 1.00 95.12 112 ARG A N 1
ATOM 916 C CA . ARG A 1 112 ? 4.522 7.758 -4.133 1.00 95.12 112 ARG A CA 1
ATOM 917 C C . ARG A 1 112 ? 3.417 7.037 -3.360 1.00 95.12 112 ARG A C 1
ATOM 919 O O . ARG A 1 112 ? 3.692 6.115 -2.595 1.00 95.12 112 ARG A O 1
ATOM 926 N N . ASP A 1 113 ? 2.172 7.456 -3.580 1.00 95.56 113 ASP A N 1
ATOM 927 C CA . ASP A 1 113 ? 0.986 6.753 -3.079 1.00 95.56 113 ASP A CA 1
ATOM 928 C C . ASP A 1 113 ? 0.636 5.614 -4.048 1.00 95.56 113 ASP A C 1
ATOM 930 O O . ASP A 1 113 ? -0.002 5.827 -5.085 1.00 95.56 113 ASP A O 1
ATOM 934 N N . TRP A 1 114 ? 1.099 4.403 -3.732 1.00 95.81 114 TRP A N 1
ATOM 935 C CA . TRP A 1 114 ? 0.901 3.229 -4.585 1.00 95.81 114 TRP A CA 1
ATOM 936 C C . TRP A 1 114 ? -0.525 2.702 -4.554 1.00 95.81 114 TRP A C 1
ATOM 938 O O . TRP A 1 114 ? -0.973 2.100 -5.528 1.00 95.81 114 TRP A O 1
ATOM 948 N N . LYS A 1 115 ? -1.283 2.988 -3.492 1.00 95.31 115 LYS A N 1
ATOM 949 C CA . LYS A 1 115 ? -2.708 2.659 -3.453 1.00 95.31 115 LYS A CA 1
ATOM 950 C C . LYS A 1 115 ? -3.460 3.430 -4.531 1.00 95.31 115 LYS A C 1
ATOM 952 O O . LYS A 1 115 ? -4.310 2.857 -5.208 1.00 95.31 115 LYS A O 1
ATOM 957 N N . LYS A 1 116 ? -3.164 4.723 -4.701 1.00 94.88 116 LYS A N 1
ATOM 958 C CA . LYS A 1 116 ? -3.798 5.532 -5.751 1.00 94.88 116 LYS A CA 1
ATOM 959 C C . LYS A 1 116 ? -3.522 4.945 -7.138 1.00 94.88 116 LYS A C 1
ATOM 961 O O . LYS A 1 116 ? -4.462 4.748 -7.899 1.00 94.88 116 LYS A O 1
ATOM 966 N N . VAL A 1 117 ? -2.265 4.584 -7.409 1.00 94.81 117 VAL A N 1
ATOM 967 C CA . VAL A 1 117 ? -1.860 3.928 -8.667 1.00 94.81 117 VAL A CA 1
ATOM 968 C C . VAL A 1 117 ? -2.646 2.634 -8.890 1.00 94.81 117 VAL A C 1
ATOM 970 O O . VAL A 1 117 ? -3.205 2.435 -9.965 1.00 94.81 117 VAL A O 1
ATOM 973 N N . TRP A 1 118 ? -2.750 1.788 -7.864 1.00 94.19 118 TRP A N 1
ATOM 974 C CA . TRP A 1 118 ? -3.514 0.543 -7.926 1.00 94.19 118 TRP A CA 1
ATOM 975 C C . TRP A 1 118 ? -5.000 0.768 -8.240 1.00 94.19 118 TRP A C 1
ATOM 977 O O . TRP A 1 118 ? -5.568 0.101 -9.102 1.00 94.19 118 TRP A O 1
ATOM 987 N N . VAL A 1 119 ? -5.641 1.726 -7.567 1.00 93.50 119 VAL A N 1
ATOM 988 C CA . VAL A 1 119 ? -7.057 2.053 -7.799 1.00 93.50 119 VAL A CA 1
ATOM 989 C C . VAL A 1 119 ? -7.281 2.580 -9.215 1.00 93.50 119 VAL A C 1
ATOM 991 O O . VAL A 1 119 ? -8.264 2.205 -9.853 1.00 93.50 119 VAL A O 1
ATOM 994 N N . ASP A 1 120 ? -6.385 3.427 -9.718 1.00 92.44 120 ASP A N 1
ATOM 995 C CA . ASP A 1 120 ? -6.485 3.968 -11.075 1.00 92.44 120 ASP A CA 1
ATOM 996 C C . ASP A 1 120 ? -6.367 2.856 -12.126 1.00 92.44 120 ASP A C 1
ATOM 998 O O . ASP A 1 120 ? -7.092 2.864 -13.121 1.00 92.44 120 ASP A O 1
ATOM 1002 N N . VAL A 1 121 ? -5.533 1.846 -11.873 1.00 89.69 121 VAL A N 1
ATOM 1003 C CA . VAL A 1 121 ? -5.440 0.650 -12.720 1.00 89.69 121 VAL A CA 1
ATOM 1004 C C . VAL A 1 121 ? -6.742 -0.139 -12.688 1.00 89.69 121 VAL A C 1
ATOM 1006 O O . VAL A 1 121 ? -7.287 -0.437 -13.747 1.00 89.69 121 VAL A O 1
ATOM 1009 N N . LEU A 1 122 ? -7.277 -0.448 -11.503 1.00 88.88 122 LEU A N 1
ATOM 1010 C CA . LEU A 1 122 ? -8.534 -1.197 -11.393 1.00 88.88 122 LEU A CA 1
ATOM 1011 C C . LEU A 1 122 ? -9.685 -0.495 -12.128 1.00 88.88 122 LEU A C 1
ATOM 1013 O O . LEU A 1 122 ? -10.521 -1.156 -12.743 1.00 88.88 122 LEU A O 1
ATOM 1017 N N . LYS A 1 123 ? -9.715 0.843 -12.109 1.00 90.06 123 LYS A N 1
ATOM 1018 C CA . LYS A 1 123 ? -10.684 1.633 -12.880 1.00 90.06 123 LYS A CA 1
ATOM 1019 C C . LYS A 1 123 ? -10.492 1.461 -14.386 1.00 90.06 123 LYS A C 1
ATOM 1021 O O . LYS A 1 123 ? -11.470 1.217 -15.090 1.00 90.06 123 LYS A O 1
ATOM 1026 N N . LYS A 1 124 ? -9.253 1.545 -14.880 1.00 87.69 124 LYS A N 1
ATOM 1027 C CA . LYS A 1 124 ? -8.938 1.328 -16.304 1.00 87.69 124 LYS A CA 1
ATOM 1028 C C . LYS A 1 124 ? -9.312 -0.080 -16.768 1.00 87.69 124 LYS A C 1
ATOM 1030 O O . LYS A 1 124 ? -9.855 -0.230 -17.857 1.00 87.69 124 LYS A O 1
ATOM 1035 N N . GLU A 1 125 ? -9.085 -1.092 -15.933 1.00 86.06 125 GLU A N 1
ATOM 1036 C CA . GLU A 1 125 ? -9.504 -2.471 -16.211 1.00 86.06 125 GLU A CA 1
ATOM 1037 C C . GLU A 1 125 ? -11.019 -2.602 -16.304 1.00 86.06 125 GLU A C 1
ATOM 1039 O O . GLU A 1 125 ? -11.524 -3.185 -17.257 1.00 86.06 125 GLU A O 1
ATOM 1044 N N . SER A 1 126 ? -11.754 -2.021 -15.351 1.00 85.00 126 SER A N 1
ATOM 1045 C CA . SER A 1 126 ? -13.221 -2.056 -15.380 1.00 85.00 126 SER A CA 1
ATOM 1046 C C . SER A 1 126 ? -13.817 -1.336 -16.591 1.00 85.00 126 SER A C 1
ATOM 1048 O O . SER A 1 126 ? -14.905 -1.684 -17.032 1.00 85.00 126 SER A O 1
ATOM 1050 N N . ALA A 1 127 ? -13.089 -0.368 -17.153 1.00 86.12 127 ALA A N 1
ATOM 1051 C CA . ALA A 1 127 ? -13.463 0.333 -18.375 1.00 86.12 127 ALA A CA 1
ATOM 1052 C C . ALA A 1 127 ? -13.047 -0.411 -19.661 1.00 86.12 127 ALA A C 1
ATOM 1054 O O . ALA A 1 127 ? -13.310 0.083 -20.752 1.00 86.12 127 ALA A O 1
ATOM 1055 N N . GLY A 1 128 ? -12.377 -1.567 -19.554 1.00 80.19 128 GLY A N 1
ATOM 1056 C CA . GLY A 1 128 ? -11.884 -2.333 -20.704 1.00 80.19 128 GLY A CA 1
ATOM 1057 C C . GLY A 1 128 ? -10.705 -1.681 -21.435 1.00 80.19 128 GLY A C 1
ATOM 1058 O O . GLY A 1 128 ? -10.418 -2.043 -22.569 1.00 80.19 128 GLY A O 1
ATOM 1059 N N . ILE A 1 129 ? -10.018 -0.719 -20.808 1.00 77.25 129 ILE A N 1
ATOM 1060 C CA . ILE A 1 129 ? -8.974 0.103 -21.448 1.00 77.25 129 ILE A CA 1
ATOM 1061 C C . ILE A 1 129 ? -7.582 -0.564 -21.373 1.00 77.25 129 ILE A C 1
ATOM 1063 O O . ILE A 1 129 ? -6.645 -0.137 -22.040 1.00 77.25 129 ILE A O 1
ATOM 1067 N N . MET A 1 130 ? -7.408 -1.628 -20.582 1.00 59.91 130 MET A N 1
ATOM 1068 C CA . MET A 1 130 ? -6.102 -2.283 -20.421 1.00 59.91 130 MET A CA 1
ATOM 1069 C C . MET A 1 130 ? -5.827 -3.327 -21.512 1.00 59.91 130 MET A C 1
ATOM 1071 O O . MET A 1 130 ? -6.154 -4.502 -21.356 1.00 59.91 130 MET A O 1
ATOM 1075 N N . GLY A 1 131 ? -5.142 -2.898 -22.575 1.00 52.25 131 GLY A N 1
ATOM 1076 C CA . GLY A 1 131 ? -4.193 -3.755 -23.289 1.00 52.25 131 GLY A CA 1
ATOM 1077 C C . GLY A 1 131 ? -2.987 -4.037 -22.385 1.00 52.25 131 GLY A C 1
ATOM 1078 O O . GLY A 1 131 ? -2.566 -3.172 -21.618 1.00 52.25 131 GLY A O 1
ATOM 1079 N N . GLN A 1 132 ? -2.477 -5.267 -22.404 1.00 48.62 132 GLN A N 1
ATOM 1080 C CA . GLN A 1 132 ? -1.302 -5.679 -21.633 1.00 48.62 132 GLN A CA 1
ATOM 1081 C C . GLN A 1 132 ? -0.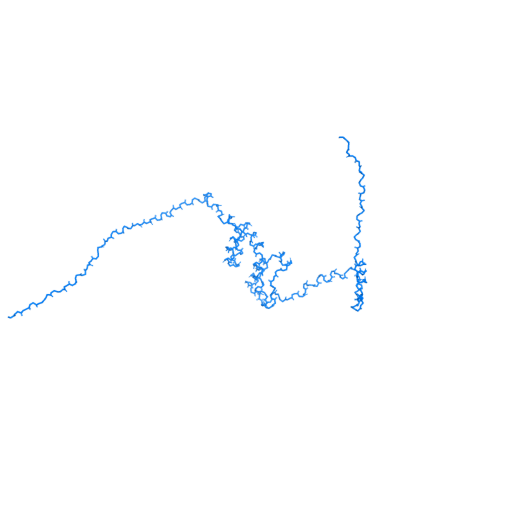119 -4.736 -21.929 1.00 48.62 132 GLN A C 1
ATOM 1083 O O . GLN A 1 132 ? 0.415 -4.779 -23.028 1.00 48.62 132 GLN A O 1
ATOM 1088 N N . GLY A 1 133 ? 0.273 -3.880 -20.976 1.00 50.62 133 GLY A N 1
ATOM 1089 C CA . GLY A 1 133 ? 1.438 -2.996 -21.144 1.00 50.62 133 GLY A CA 1
ATOM 1090 C C . GLY A 1 133 ? 1.257 -1.556 -20.661 1.00 50.62 133 GLY A C 1
ATOM 1091 O O . GLY A 1 133 ? 1.628 -0.625 -21.358 1.00 50.62 133 GLY A O 1
ATOM 1092 N N . LEU A 1 134 ? 0.719 -1.321 -19.456 1.00 49.94 134 LEU A N 1
ATOM 1093 C CA . LEU A 1 134 ? 0.617 0.049 -18.907 1.00 49.94 134 LEU A CA 1
ATOM 1094 C C . LEU A 1 134 ? 1.971 0.622 -18.420 1.00 49.94 134 LEU A C 1
ATOM 1096 O O . LEU A 1 134 ? 2.033 1.743 -17.926 1.00 49.94 134 LEU A O 1
ATOM 1100 N N . PHE A 1 135 ? 3.047 -0.155 -18.522 1.00 47.47 135 PHE A N 1
ATOM 1101 C CA . PHE A 1 135 ? 4.424 0.273 -18.284 1.00 47.47 135 PHE A CA 1
ATOM 1102 C C . PHE A 1 135 ? 5.326 -0.362 -19.356 1.00 47.47 135 PHE A C 1
ATOM 1104 O O . PHE A 1 135 ? 6.361 -0.949 -19.052 1.00 47.47 135 PHE A O 1
ATOM 1111 N N . GLU A 1 136 ? 4.951 -0.246 -20.635 1.00 43.19 136 GLU A N 1
ATOM 1112 C CA . GLU A 1 136 ? 6.017 0.025 -21.601 1.00 43.19 136 GLU A CA 1
ATOM 1113 C C . GLU A 1 136 ? 6.698 1.295 -21.098 1.00 43.19 136 GLU A C 1
ATOM 1115 O O . GLU A 1 136 ? 6.036 2.272 -20.750 1.00 43.19 136 GLU A O 1
ATOM 1120 N N . THR A 1 137 ? 8.005 1.218 -20.893 1.00 40.50 137 THR A N 1
ATOM 1121 C CA . THR A 1 137 ? 8.862 2.346 -20.551 1.00 40.50 137 THR A CA 1
ATOM 1122 C C . THR A 1 137 ? 8.447 3.567 -21.367 1.00 40.50 137 THR A C 1
ATOM 1124 O O . THR A 1 137 ? 8.795 3.665 -22.538 1.00 40.50 137 THR A O 1
ATOM 1127 N N . GLU A 1 138 ? 7.715 4.502 -20.752 1.00 42.66 138 GLU A N 1
ATOM 1128 C CA . GLU A 1 138 ? 7.633 5.881 -21.219 1.00 42.66 138 GLU A CA 1
ATOM 1129 C C . GLU A 1 138 ? 9.056 6.455 -21.118 1.00 42.66 138 GLU A C 1
ATOM 1131 O O . GLU A 1 138 ? 9.409 7.158 -20.169 1.00 42.66 138 GLU A O 1
ATOM 1136 N N . GLU A 1 139 ? 9.904 6.126 -22.095 1.00 42.59 139 GLU A N 1
ATOM 1137 C CA . GLU A 1 139 ? 11.120 6.879 -22.389 1.00 42.59 139 GLU A CA 1
ATOM 1138 C C . GLU A 1 139 ? 10.783 8.336 -22.760 1.00 42.59 139 GLU A C 1
ATOM 1140 O O . GLU A 1 139 ? 11.632 9.208 -22.612 1.00 42.59 139 GLU A O 1
ATOM 1145 N N . GLU A 1 140 ? 9.530 8.653 -23.106 1.00 41.44 140 GLU A N 1
ATOM 1146 C CA . GLU A 1 140 ? 9.096 10.014 -23.457 1.00 41.44 140 GLU A CA 1
ATOM 1147 C C . GLU A 1 140 ? 8.869 10.947 -22.252 1.00 41.44 140 GLU A C 1
ATOM 1149 O O . GLU A 1 140 ? 8.913 12.169 -22.390 1.00 41.44 140 GLU A O 1
ATOM 1154 N N . GLY A 1 141 ? 8.705 10.426 -21.030 1.00 35.28 141 GLY A N 1
ATOM 1155 C CA . GLY A 1 141 ? 8.562 11.266 -19.829 1.00 35.28 141 GLY A CA 1
ATOM 1156 C C . GLY A 1 141 ? 9.894 11.752 -19.242 1.00 35.28 141 GLY A C 1
ATOM 1157 O O . GLY A 1 141 ? 9.933 12.684 -18.431 1.00 35.28 141 GLY A O 1
ATOM 1158 N N . SER A 1 142 ? 11.006 11.127 -19.643 1.00 39.16 142 SER A N 1
ATOM 1159 C CA . SER A 1 142 ? 12.337 11.398 -19.093 1.00 39.16 142 SER A CA 1
ATOM 1160 C C . SER A 1 142 ? 13.100 12.507 -19.834 1.00 39.16 142 SER A C 1
ATOM 1162 O O . SER A 1 142 ? 14.216 12.855 -19.431 1.00 39.16 142 SER A O 1
ATOM 1164 N N . GLU A 1 143 ? 12.508 13.106 -20.870 1.00 37.31 143 GLU A N 1
ATOM 1165 C CA . GLU A 1 143 ? 13.129 14.183 -21.651 1.00 37.31 143 GLU A CA 1
ATOM 1166 C C . GLU A 1 143 ? 12.895 15.588 -21.074 1.00 37.31 143 GLU A C 1
ATOM 1168 O O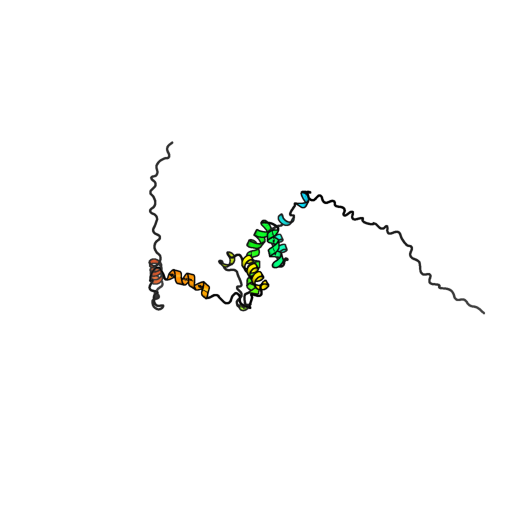 . GLU A 1 143 ? 13.702 16.491 -21.302 1.00 37.31 143 GLU A O 1
ATOM 1173 N N . SER A 1 144 ? 11.867 15.786 -20.243 1.00 38.94 144 SER A N 1
ATOM 1174 C CA . SER A 1 144 ? 11.540 17.114 -19.693 1.00 38.94 144 SER A CA 1
ATOM 1175 C C . SER A 1 144 ? 12.639 17.670 -18.767 1.00 38.94 144 SER A C 1
ATOM 1177 O O . SER A 1 144 ? 12.985 18.853 -18.832 1.00 38.94 144 SER A O 1
ATOM 1179 N N . TRP A 1 145 ? 13.301 16.812 -17.980 1.00 38.62 145 TRP A N 1
ATOM 1180 C CA . TRP A 1 145 ? 14.465 17.220 -17.178 1.00 38.62 145 TRP A CA 1
ATOM 1181 C C . TRP A 1 145 ? 15.755 17.352 -17.999 1.00 38.62 145 TRP A C 1
ATOM 1183 O O . TRP A 1 145 ? 16.660 18.076 -17.581 1.00 38.62 145 TRP A O 1
ATOM 1193 N N . ARG A 1 146 ? 15.850 16.711 -19.175 1.00 44.72 146 ARG A N 1
ATOM 1194 C CA . ARG A 1 146 ? 16.983 16.908 -20.098 1.00 44.72 146 ARG A CA 1
ATOM 1195 C C . ARG A 1 146 ? 16.873 18.237 -20.843 1.00 44.72 146 ARG A C 1
ATOM 1197 O O . ARG A 1 146 ? 17.882 18.917 -21.007 1.00 44.72 146 ARG A O 1
ATOM 1204 N N . GLN A 1 147 ? 15.667 18.662 -21.216 1.00 38.41 147 GLN A N 1
ATOM 1205 C CA . GLN A 1 147 ? 15.465 19.924 -21.934 1.00 38.41 147 GLN A CA 1
ATOM 1206 C C . GLN A 1 147 ? 15.604 21.164 -21.039 1.00 38.41 147 GLN A C 1
ATOM 1208 O O . GLN A 1 147 ? 16.105 22.191 -21.499 1.00 38.41 147 GLN A O 1
ATOM 1213 N N . SER A 1 148 ? 15.270 21.085 -19.745 1.00 40.84 148 SER A N 1
ATOM 1214 C CA . SER A 1 148 ? 15.440 22.236 -18.841 1.00 40.84 148 SER A CA 1
ATOM 1215 C C . SER A 1 148 ? 16.907 22.555 -18.503 1.00 40.84 148 SER A C 1
ATOM 1217 O O . SER A 1 148 ? 17.184 23.652 -18.017 1.00 40.84 148 SER A O 1
ATOM 1219 N N . SER A 1 149 ? 17.850 21.641 -18.766 1.00 45.84 149 SER A N 1
ATOM 1220 C CA . SER A 1 149 ? 19.289 21.885 -18.577 1.00 45.84 149 SER A CA 1
ATOM 1221 C C . SER A 1 149 ? 19.955 22.567 -19.776 1.00 45.84 149 SER A C 1
ATOM 1223 O O . SER A 1 149 ? 21.080 23.038 -19.642 1.00 45.84 149 SER A O 1
ATOM 1225 N N . LEU A 1 150 ? 19.298 22.632 -20.938 1.00 46.50 150 LEU A N 1
ATOM 1226 C CA . LEU A 1 150 ? 19.901 23.174 -22.162 1.00 46.50 150 LEU A CA 1
ATOM 1227 C C . LEU A 1 150 ? 19.681 24.680 -22.345 1.00 46.50 150 LEU A C 1
ATOM 1229 O O . LEU A 1 150 ? 20.155 25.248 -23.322 1.00 46.50 150 LEU A O 1
ATOM 1233 N N . ARG A 1 151 ? 18.981 25.348 -21.419 1.00 46.88 151 ARG A N 1
ATOM 1234 C CA . ARG A 1 151 ? 18.706 26.790 -21.531 1.00 46.88 151 ARG A CA 1
ATOM 1235 C C . ARG A 1 151 ? 19.568 27.706 -20.678 1.00 46.88 151 ARG A C 1
ATOM 1237 O O . ARG A 1 151 ? 19.404 28.909 -20.806 1.00 46.88 151 ARG A O 1
ATOM 1244 N N . ASN A 1 152 ? 20.495 27.197 -19.868 1.00 49.16 152 ASN A N 1
ATOM 1245 C CA . ASN A 1 152 ? 21.430 28.061 -19.149 1.00 49.16 152 ASN A CA 1
ATOM 1246 C C . ASN A 1 152 ? 22.818 27.419 -19.062 1.00 49.16 152 ASN A C 1
ATOM 1248 O O . ASN A 1 152 ? 23.025 26.473 -18.306 1.00 49.16 152 ASN A O 1
ATOM 1252 N N . ASN A 1 153 ? 23.749 28.038 -19.789 1.00 49.25 153 ASN A N 1
ATOM 1253 C CA . ASN A 1 153 ? 25.188 27.790 -19.869 1.00 49.25 153 ASN A CA 1
ATOM 1254 C C . ASN A 1 153 ? 25.601 26.636 -20.787 1.00 49.25 153 ASN A C 1
ATOM 1256 O O . ASN A 1 153 ? 25.535 25.463 -20.425 1.00 49.25 153 ASN A O 1
ATOM 1260 N N . GLU A 1 154 ? 26.129 27.017 -21.951 1.00 48.41 154 GLU A N 1
ATOM 1261 C CA . GLU A 1 154 ? 27.059 26.226 -22.755 1.00 48.41 154 GLU A CA 1
ATOM 1262 C C . GLU A 1 154 ? 28.267 25.832 -21.890 1.00 48.41 154 GLU A C 1
ATOM 1264 O O . GLU A 1 154 ? 29.304 26.491 -21.854 1.00 48.41 154 GLU A O 1
ATOM 1269 N N . ILE A 1 155 ? 28.126 24.756 -21.124 1.00 53.00 155 ILE A N 1
ATOM 1270 C CA . ILE A 1 155 ? 29.260 24.065 -20.531 1.00 53.00 155 ILE A CA 1
ATOM 1271 C C . ILE A 1 155 ? 29.780 23.165 -21.644 1.00 53.00 155 ILE A C 1
ATOM 1273 O O . ILE A 1 155 ? 29.160 22.148 -21.954 1.00 53.00 155 ILE A O 1
ATOM 1277 N N . ALA A 1 156 ? 30.887 23.567 -22.270 1.00 54.72 156 ALA A N 1
ATOM 1278 C CA . ALA A 1 156 ? 31.626 22.721 -23.196 1.00 54.72 156 ALA A CA 1
ATOM 1279 C C . ALA A 1 156 ? 31.871 21.364 -22.522 1.00 54.72 156 ALA A C 1
ATOM 1281 O O . ALA A 1 156 ? 32.607 21.277 -21.538 1.00 54.72 156 ALA A O 1
ATOM 1282 N N . VAL A 1 157 ? 31.189 20.321 -22.998 1.00 52.47 157 VAL A N 1
ATOM 1283 C CA . VAL A 1 157 ? 31.366 18.956 -22.502 1.00 52.47 157 VAL A CA 1
ATOM 1284 C C . VAL A 1 157 ? 32.738 18.496 -22.999 1.00 52.47 157 VAL A C 1
ATOM 1286 O O . VAL A 1 157 ? 32.911 18.387 -24.214 1.00 52.47 157 VAL A O 1
ATOM 1289 N N . PRO A 1 158 ? 33.728 18.266 -22.115 1.00 55.75 158 PRO A N 1
ATOM 1290 C CA . PRO A 1 158 ? 35.050 17.834 -22.547 1.00 55.75 158 PRO A CA 1
ATOM 1291 C C . PRO A 1 158 ? 34.947 16.483 -23.251 1.00 55.75 158 PRO A C 1
ATOM 1293 O O . PRO A 1 158 ? 34.162 15.617 -22.845 1.00 55.75 158 PRO A O 1
ATOM 1296 N N . ARG A 1 159 ? 35.743 16.299 -24.305 1.00 53.28 159 ARG A N 1
ATOM 1297 C CA . ARG A 1 159 ? 35.866 15.022 -25.007 1.00 53.28 159 ARG A CA 1
ATOM 1298 C C . ARG A 1 159 ? 36.328 13.970 -23.992 1.00 53.28 159 ARG A C 1
ATOM 1300 O O . ARG A 1 159 ? 37.137 14.262 -23.118 1.00 53.28 159 ARG A O 1
ATOM 1307 N N . TRP A 1 160 ? 35.801 12.747 -24.076 1.00 54.69 160 TRP A N 1
ATOM 1308 C CA . TRP A 1 160 ? 36.054 11.688 -23.081 1.00 54.69 160 TRP A CA 1
ATOM 1309 C C . TRP A 1 160 ? 37.541 11.348 -22.875 1.00 54.69 160 TRP A C 1
ATOM 1311 O O . TRP A 1 160 ? 37.897 10.797 -21.831 1.00 54.69 160 TRP A O 1
ATOM 1321 N N . ASP A 1 161 ? 38.387 11.731 -23.830 1.00 61.88 161 ASP A N 1
ATOM 1322 C CA . ASP A 1 161 ? 39.834 11.532 -23.823 1.00 61.88 161 ASP A CA 1
ATOM 1323 C C . ASP A 1 161 ? 40.598 12.582 -22.984 1.00 61.88 161 ASP A C 1
ATOM 1325 O O . ASP A 1 161 ? 41.744 12.345 -22.616 1.00 61.88 161 ASP A O 1
ATOM 1329 N N . ASP A 1 162 ? 39.964 13.694 -22.587 1.00 62.03 162 ASP A N 1
ATOM 1330 C CA . ASP A 1 162 ? 40.587 14.782 -21.808 1.00 62.03 162 ASP A CA 1
ATOM 1331 C C . ASP A 1 162 ? 40.529 14.548 -20.283 1.00 62.03 162 ASP A C 1
ATOM 1333 O O . ASP A 1 162 ? 40.557 15.486 -19.477 1.00 62.03 162 ASP A O 1
ATOM 1337 N N . ARG A 1 163 ? 40.403 13.291 -19.837 1.00 60.12 163 ARG A N 1
ATOM 1338 C CA . ARG A 1 163 ? 40.403 12.985 -18.399 1.00 60.12 163 ARG A CA 1
ATOM 1339 C C . ARG A 1 163 ? 41.784 13.283 -17.804 1.00 60.12 163 ARG A C 1
ATOM 1341 O O . ARG A 1 163 ? 42.774 12.768 -18.317 1.00 60.12 163 ARG A O 1
ATOM 1348 N N . PRO A 1 164 ? 41.869 14.021 -16.679 1.00 60.66 164 PRO A N 1
ATOM 1349 C CA . PRO A 1 164 ? 43.145 14.245 -16.014 1.00 60.66 164 PRO A CA 1
ATOM 1350 C C . PRO A 1 164 ? 43.743 12.899 -15.601 1.00 60.66 164 PRO A C 1
ATOM 1352 O O . PRO A 1 164 ? 43.136 12.157 -14.821 1.00 60.66 164 PRO A O 1
ATOM 1355 N N . ALA A 1 165 ? 44.918 12.576 -16.140 1.00 65.44 165 ALA A N 1
ATOM 1356 C CA . ALA A 1 165 ? 45.557 11.274 -15.969 1.00 65.44 165 ALA A CA 1
ATOM 1357 C C . ALA A 1 165 ? 45.980 11.023 -14.512 1.00 65.44 165 ALA A C 1
ATOM 1359 O O . ALA A 1 165 ? 46.134 9.876 -14.085 1.00 65.44 165 ALA A O 1
ATOM 1360 N N . THR A 1 166 ? 46.124 12.088 -13.716 1.00 80.19 166 THR A N 1
ATOM 1361 C CA . THR A 1 166 ? 46.721 12.009 -12.384 1.00 80.19 166 THR A CA 1
ATOM 1362 C C . THR A 1 166 ? 45.731 12.373 -11.275 1.00 80.19 166 THR A C 1
ATOM 1364 O O . THR A 1 166 ? 45.008 13.368 -11.330 1.00 80.19 166 THR A O 1
ATOM 1367 N N . LYS A 1 167 ? 45.746 11.611 -10.171 1.00 78.19 167 LYS A N 1
ATOM 1368 C CA . LYS A 1 167 ? 44.887 11.825 -8.982 1.00 78.19 167 LYS A CA 1
ATOM 1369 C C . LYS A 1 167 ? 44.973 13.251 -8.410 1.00 78.19 167 LYS A C 1
ATOM 1371 O O . LYS A 1 167 ? 44.003 13.746 -7.829 1.00 78.19 167 LYS A O 1
ATOM 1376 N N . LEU A 1 168 ? 46.131 13.897 -8.548 1.00 79.06 168 LEU A N 1
ATOM 1377 C CA . LEU A 1 168 ? 46.360 15.270 -8.098 1.00 79.06 168 LEU A CA 1
ATOM 1378 C C . LEU A 1 168 ? 45.586 16.287 -8.955 1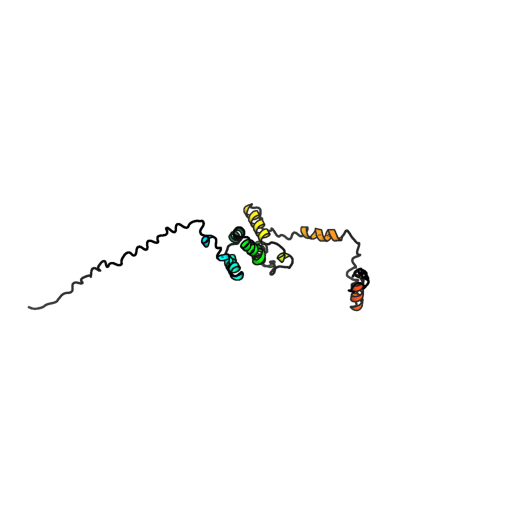.00 79.06 168 LEU A C 1
ATOM 1380 O O . LEU A 1 168 ? 44.952 17.191 -8.413 1.00 79.06 168 LEU A O 1
ATOM 1384 N N . GLU A 1 169 ? 45.563 16.085 -10.271 1.00 77.56 169 GLU A N 1
ATOM 1385 C CA . GLU A 1 169 ? 44.856 16.935 -11.236 1.00 77.56 169 GLU A CA 1
ATOM 1386 C C . GLU A 1 169 ? 43.342 16.772 -11.104 1.00 77.56 169 GLU A C 1
ATOM 1388 O O . GLU A 1 169 ? 42.612 17.760 -11.077 1.00 77.56 169 GLU A O 1
ATOM 1393 N N . MET A 1 170 ? 42.871 15.543 -10.867 1.00 77.62 170 MET A N 1
ATOM 1394 C CA . MET A 1 170 ? 41.469 15.277 -10.529 1.00 77.62 170 MET A CA 1
ATOM 1395 C C . MET A 1 170 ? 41.024 16.074 -9.292 1.00 77.62 170 MET A C 1
ATOM 1397 O O . MET A 1 170 ? 39.945 16.669 -9.279 1.00 77.62 170 MET A O 1
ATOM 1401 N N . ARG A 1 171 ? 41.866 16.153 -8.249 1.00 79.25 171 ARG A N 1
ATOM 1402 C CA . ARG A 1 171 ? 41.573 16.970 -7.055 1.00 79.25 171 ARG A CA 1
ATOM 1403 C C . ARG A 1 171 ? 41.548 18.469 -7.352 1.00 79.25 171 ARG A C 1
ATOM 1405 O O . ARG A 1 171 ? 40.756 19.172 -6.725 1.00 79.25 171 ARG A O 1
ATOM 1412 N N . ALA A 1 172 ? 42.394 18.961 -8.254 1.00 79.69 172 ALA A N 1
ATOM 1413 C CA . ALA A 1 172 ? 42.389 20.362 -8.670 1.00 79.69 172 ALA A CA 1
ATOM 1414 C C . ALA A 1 172 ? 41.130 20.699 -9.487 1.00 79.69 172 ALA A C 1
ATOM 1416 O O . ALA A 1 172 ? 40.456 21.684 -9.190 1.00 79.69 172 ALA A O 1
ATOM 1417 N N . HIS A 1 173 ? 40.746 19.824 -10.418 1.00 79.56 173 HIS A N 1
ATOM 1418 C CA . HIS A 1 173 ? 39.556 19.976 -11.252 1.00 79.56 173 HIS A CA 1
ATOM 1419 C C . HIS A 1 173 ? 38.259 20.001 -10.425 1.00 79.56 173 HIS A C 1
ATOM 1421 O O . HIS A 1 173 ? 37.441 20.908 -10.551 1.00 79.56 173 HIS A O 1
ATOM 1427 N N . TYR A 1 174 ? 38.085 19.087 -9.463 1.00 78.31 174 TYR A N 1
ATOM 1428 C CA . TYR A 1 174 ? 36.901 19.131 -8.590 1.00 78.31 174 TYR A CA 1
ATOM 1429 C C . TYR A 1 174 ? 36.843 20.374 -7.692 1.00 78.31 174 TYR A C 1
ATOM 1431 O O . TYR A 1 174 ? 35.752 20.791 -7.294 1.00 78.31 174 TYR A O 1
ATOM 1439 N N . LYS A 1 175 ? 37.993 20.977 -7.365 1.00 78.06 175 LYS A N 1
ATOM 1440 C CA . LYS A 1 175 ? 38.040 22.249 -6.635 1.00 78.06 175 LYS A CA 1
ATOM 1441 C C . LYS A 1 175 ? 37.677 23.445 -7.517 1.00 78.06 175 LYS A C 1
ATOM 1443 O O . LYS A 1 175 ? 37.142 24.405 -6.973 1.00 78.06 175 LYS A O 1
ATOM 1448 N N . SER A 1 176 ? 37.940 23.402 -8.825 1.00 75.25 176 SER A N 1
ATOM 1449 C CA . SER A 1 176 ? 37.613 24.503 -9.741 1.00 75.25 176 SER A CA 1
ATOM 1450 C C . SER A 1 176 ? 36.142 24.516 -10.163 1.00 75.25 176 SER A C 1
ATOM 1452 O O . SER A 1 176 ? 35.586 25.590 -10.360 1.00 75.25 176 SER A O 1
ATOM 1454 N N . ILE A 1 177 ? 35.488 23.352 -10.254 1.00 73.69 177 ILE A N 1
ATOM 1455 C CA . ILE A 1 177 ? 34.079 23.260 -10.684 1.00 73.69 177 ILE A CA 1
ATOM 1456 C C . ILE A 1 177 ? 33.098 23.540 -9.538 1.00 73.69 177 ILE A C 1
ATOM 1458 O O . ILE A 1 177 ? 31.948 23.898 -9.780 1.00 73.69 177 ILE A O 1
ATOM 1462 N N . ARG A 1 178 ? 33.510 23.389 -8.273 1.00 69.06 178 ARG A N 1
ATOM 1463 C CA . ARG A 1 178 ? 32.646 23.753 -7.144 1.00 69.06 178 ARG A CA 1
ATOM 1464 C C . ARG A 1 178 ? 32.664 25.272 -6.960 1.00 69.06 178 ARG A C 1
ATOM 1466 O O . ARG A 1 178 ? 33.683 25.793 -6.501 1.00 69.06 178 ARG A O 1
ATOM 1473 N N . PRO A 1 179 ? 31.563 25.997 -7.230 1.00 61.88 179 PRO A N 1
ATOM 1474 C CA . PRO A 1 179 ? 31.493 27.399 -6.856 1.00 61.88 179 PRO A CA 1
ATOM 1475 C C . PRO A 1 179 ? 31.659 27.490 -5.337 1.00 61.88 179 PRO A C 1
ATOM 1477 O O . PRO A 1 179 ? 30.935 26.832 -4.583 1.00 61.88 179 PRO A O 1
ATOM 1480 N N . LYS A 1 180 ? 32.641 28.274 -4.872 1.00 65.69 180 LYS A N 1
ATOM 1481 C CA . LYS A 1 180 ? 32.755 28.588 -3.444 1.00 65.69 180 LYS A CA 1
ATOM 1482 C C . LYS A 1 180 ? 31.408 29.175 -3.004 1.00 65.69 180 LYS A C 1
ATOM 1484 O O . LYS A 1 180 ? 30.935 30.105 -3.664 1.00 65.69 180 LYS A O 1
ATOM 1489 N N . PRO A 1 181 ? 30.775 28.666 -1.932 1.00 60.22 181 PRO A N 1
ATOM 1490 C CA . PRO A 1 181 ? 29.576 29.296 -1.408 1.00 60.22 181 PRO A CA 1
ATOM 1491 C C . PRO A 1 181 ? 29.933 30.747 -1.087 1.00 60.22 181 PRO A C 1
ATOM 1493 O O . PRO A 1 181 ? 30.882 31.000 -0.343 1.00 60.22 181 PRO A O 1
ATOM 1496 N N . LYS A 1 182 ? 29.229 31.702 -1.707 1.00 58.97 182 LYS A N 1
ATOM 1497 C CA . LYS A 1 182 ? 29.356 33.123 -1.376 1.00 58.97 182 LYS A CA 1
ATOM 1498 C C . LYS A 1 182 ? 28.983 33.257 0.097 1.00 58.97 182 LYS A C 1
ATOM 1500 O O . LYS A 1 182 ? 27.807 33.192 0.449 1.00 58.97 182 LYS A O 1
ATOM 1505 N N . GLY A 1 183 ? 29.999 33.347 0.951 1.00 56.88 183 GLY A N 1
ATOM 1506 C CA . GLY A 1 183 ? 29.825 33.543 2.378 1.00 56.88 183 GLY A CA 1
ATOM 1507 C C . GLY A 1 183 ? 28.974 34.785 2.597 1.00 56.88 183 GLY A C 1
ATOM 1508 O O . GLY A 1 183 ? 29.318 35.870 2.126 1.00 56.88 183 GLY A O 1
ATOM 1509 N N . LYS A 1 184 ? 27.854 34.617 3.305 1.00 54.97 184 LYS A N 1
ATOM 1510 C CA . LYS A 1 184 ? 27.238 35.723 4.031 1.00 54.97 184 LYS A CA 1
ATOM 1511 C C . LYS A 1 184 ? 28.345 36.336 4.889 1.00 54.97 184 LYS A C 1
ATOM 1513 O O . LYS A 1 184 ? 29.001 35.613 5.639 1.00 54.97 184 LYS A O 1
ATOM 1518 N N . LYS A 1 185 ? 28.590 37.639 4.729 1.00 57.66 185 LYS A N 1
ATOM 1519 C CA . LYS A 1 185 ? 29.425 38.395 5.666 1.00 57.66 185 LYS A CA 1
ATOM 1520 C C . LYS A 1 185 ? 28.864 38.135 7.074 1.00 57.66 185 LYS A C 1
ATOM 1522 O O . LYS A 1 185 ? 27.642 38.196 7.214 1.00 57.66 185 LYS A O 1
ATOM 1527 N N . PRO A 1 186 ? 29.686 37.811 8.084 1.00 55.12 186 PRO A N 1
ATOM 1528 C CA . PRO A 1 186 ? 29.204 37.838 9.452 1.00 55.12 186 PRO A CA 1
ATOM 1529 C C . PRO A 1 186 ? 28.782 39.278 9.744 1.00 55.12 186 PRO A C 1
ATOM 1531 O O . PRO A 1 186 ? 29.581 40.208 9.637 1.00 55.12 186 PRO A O 1
ATOM 1534 N N . GLU A 1 187 ? 27.496 39.458 10.018 1.00 57.06 187 GLU A N 1
ATOM 1535 C CA . GLU A 1 187 ? 26.960 40.686 10.578 1.00 57.06 187 GLU A CA 1
ATOM 1536 C C . GLU A 1 187 ? 27.633 40.869 11.940 1.00 57.06 187 GLU A C 1
ATOM 1538 O O . GLU A 1 187 ? 27.463 40.066 12.858 1.00 57.06 187 GLU A O 1
ATOM 1543 N N . HIS A 1 188 ? 28.521 41.855 12.014 1.00 59.53 188 HIS A N 1
ATOM 1544 C CA . HIS A 1 188 ? 29.149 42.277 13.251 1.00 59.53 188 HIS A CA 1
ATOM 1545 C C . HIS A 1 188 ? 28.059 42.927 14.101 1.00 59.53 188 HIS A C 1
ATOM 1547 O O . HIS A 1 188 ? 27.723 44.086 13.885 1.00 59.53 188 HIS A O 1
ATOM 1553 N N . VAL A 1 189 ? 27.469 42.157 15.013 1.00 60.66 189 VAL A N 1
ATOM 1554 C CA . VAL A 1 189 ? 26.582 42.687 16.049 1.00 60.66 189 VAL A CA 1
ATOM 1555 C C . VAL A 1 189 ? 27.480 43.224 17.167 1.00 60.66 189 VAL A C 1
ATOM 1557 O O . VAL A 1 189 ? 28.213 42.429 17.769 1.00 60.66 189 VAL A O 1
ATOM 1560 N N . PRO A 1 190 ? 27.489 44.542 17.438 1.00 55.84 190 PRO A N 1
ATOM 1561 C CA . PRO A 1 190 ? 28.234 45.102 18.553 1.00 55.84 190 PRO A CA 1
ATOM 1562 C C . PRO A 1 190 ? 27.700 44.528 19.862 1.00 55.84 190 PRO A C 1
ATOM 1564 O O . PRO A 1 190 ? 26.496 44.453 20.101 1.00 55.84 190 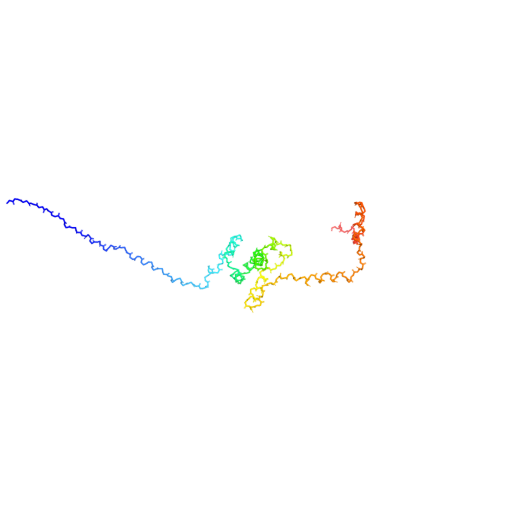PRO A O 1
ATOM 1567 N N . ARG A 1 191 ? 28.636 44.077 20.686 1.00 55.53 191 ARG A N 1
ATOM 1568 C CA . ARG A 1 191 ? 28.405 43.411 21.958 1.00 55.53 191 ARG A CA 1
ATOM 1569 C C . ARG A 1 191 ? 28.263 44.456 23.058 1.00 55.53 191 ARG A C 1
ATOM 1571 O O . ARG A 1 191 ? 29.193 44.611 23.833 1.00 55.53 191 ARG A O 1
ATOM 1578 N N . GLU A 1 192 ? 27.138 45.151 23.136 1.00 62.22 192 GLU A N 1
ATOM 1579 C CA . GLU A 1 192 ? 26.800 45.980 24.301 1.00 62.22 192 GLU A CA 1
ATOM 1580 C C . GLU A 1 192 ? 25.306 45.842 24.618 1.00 62.22 192 GLU A C 1
ATOM 1582 O O . GLU A 1 192 ? 24.534 45.453 23.746 1.00 62.22 192 GLU A O 1
ATOM 1587 N N . TRP A 1 193 ? 24.937 46.131 25.870 1.00 54.09 193 TRP A N 1
ATOM 1588 C CA . TRP A 1 193 ? 23.609 46.002 26.499 1.00 54.09 193 TRP A CA 1
ATOM 1589 C C . TRP A 1 193 ? 23.323 44.680 27.235 1.00 54.09 193 TRP A C 1
ATOM 1591 O O . TRP A 1 193 ? 22.388 43.951 26.924 1.00 54.09 193 TRP A O 1
ATOM 1601 N N . TYR A 1 194 ? 24.112 44.434 28.287 1.00 46.47 194 TYR A N 1
ATOM 1602 C CA . TYR A 1 194 ? 23.586 43.964 29.577 1.00 46.47 194 TYR A CA 1
ATOM 1603 C C . TYR A 1 194 ? 24.319 44.690 30.717 1.00 46.47 194 TYR A C 1
ATOM 1605 O O . TYR A 1 194 ? 25.436 44.319 31.059 1.00 46.47 194 TYR A O 1
ATOM 1613 N N . CYS A 1 195 ? 23.667 45.733 31.230 1.00 47.69 195 CYS A N 1
ATOM 1614 C CA . CYS A 1 195 ? 23.725 46.369 32.557 1.00 47.69 195 CYS A CA 1
ATOM 1615 C C . CYS A 1 195 ? 22.391 47.149 32.596 1.00 47.69 195 CYS A C 1
ATOM 1617 O O . CYS A 1 195 ? 22.133 47.885 31.645 1.00 47.69 195 CYS A O 1
ATOM 1619 N N . GLU A 1 196 ? 21.444 47.003 33.515 1.00 46.25 196 GLU A N 1
ATOM 1620 C CA . GLU A 1 196 ? 21.348 46.412 34.856 1.00 46.25 196 GLU A CA 1
ATOM 1621 C C . GLU A 1 196 ? 19.977 45.728 35.009 1.00 46.25 196 GLU A C 1
ATOM 1623 O O . GLU A 1 196 ? 19.040 46.111 34.266 1.00 46.25 196 GLU A O 1
#

Foldseek 3Di:
DDDDDDDDDDDDDDDDPDDPDPPPPPPVVPPPPPPPDVVVVDPPCVPDDLVVVVVVLVVDDLVVLVVQLVVDVVSVCCSQQVCLVVLVVVCLVQQPDPVRRDPDDDPVSNPDRSNVVVVVVVVCVVVVNDDRHPPPPCPVVPCVVVVVVPPDDPPPDDDPVPPDPDPVVVVVVVVVPDDDPPDDDPPPDDPDDDDD

Radius of gyration: 39.11 Å; chains: 1; bounding box: 86×139×60 Å

Secondary structure (DSSP, 8-state):
----------------------------------TT-GGGG--GGGGS-HHHHHHHHHTS-HHHHHHHTTT-HHHHHIIIIITHHHHHHHHHHHHS-TTT--SS--TTGGGS-HHHHHHHHHHHHHTT---S-TTS--GGGGSHHHHTTTTS-------TT---SSHHHHHHHHHHHSPPP-PPPP----------